Protein AF-A0A1E7WIQ7-F1 (afdb_monomer)

pLDDT: mean 94.24, std 6.76, range [46.03, 98.88]

Organism: NCBI:txid762836

Nearest PDB structures (foldseek):
  6rvh-assembly2_D-2  TM=7.443E-01  e=5.261E-12  Thermus thermophilus
  1ebd-assembly1_B  TM=7.043E-01  e=2.018E-11  Geobacillus stearothermophilus
  4jna-assembly2_B  TM=5.089E-01  e=1.779E-08  Chromobacterium violaceum
  4nte-assembly1_A  TM=5.027E-01  e=8.622E-08  Chromobacterium violaceum
  3fbs-assembly2_B  TM=4.976E-01  e=8.622E-08  Agrobacterium fabrum str. C58

Structure (mmCIF, N/CA/C/O backbone):
data_AF-A0A1E7WIQ7-F1
#
_entry.id   AF-A0A1E7WIQ7-F1
#
loop_
_atom_site.group_PDB
_atom_site.id
_atom_site.type_symbol
_atom_site.label_atom_id
_atom_site.label_alt_id
_atom_site.label_comp_id
_atom_site.label_asym_id
_atom_site.label_entity_id
_atom_site.label_seq_id
_atom_site.pdbx_PDB_ins_code
_atom_site.Cartn_x
_atom_site.Cartn_y
_atom_site.Cartn_z
_atom_site.occupancy
_atom_site.B_iso_or_equiv
_atom_site.auth_seq_id
_atom_site.auth_comp_id
_atom_site.auth_asym_id
_atom_site.auth_atom_id
_atom_site.pdbx_PDB_model_num
ATOM 1 N N . MET A 1 1 ? -10.234 -18.881 16.207 1.00 51.94 1 MET A N 1
ATOM 2 C CA . MET A 1 1 ? -11.434 -18.042 16.435 1.00 51.94 1 MET A CA 1
ATOM 3 C C . MET A 1 1 ? -12.711 -18.868 16.548 1.00 51.94 1 MET A C 1
ATOM 5 O O . MET A 1 1 ? -13.481 -18.571 17.439 1.00 51.94 1 MET A O 1
ATOM 9 N N . GLN A 1 2 ? -12.904 -19.934 15.759 1.00 53.41 2 GLN A N 1
ATOM 10 C CA . GLN A 1 2 ? -14.119 -20.778 15.792 1.00 53.41 2 GLN A CA 1
ATOM 11 C C . GLN A 1 2 ? -14.358 -21.597 17.085 1.00 53.41 2 GLN A C 1
ATOM 13 O O . GLN A 1 2 ? -15.359 -22.292 17.173 1.00 53.41 2 GLN A O 1
ATOM 18 N N . ALA A 1 3 ? -13.468 -21.533 18.082 1.00 58.84 3 ALA A N 1
ATOM 19 C CA . ALA A 1 3 ? -13.583 -22.309 19.324 1.00 58.84 3 ALA A CA 1
ATOM 20 C C . ALA A 1 3 ? -14.151 -21.510 20.516 1.00 58.84 3 ALA A C 1
ATOM 22 O O . ALA A 1 3 ? -14.387 -22.087 21.572 1.00 58.84 3 ALA A O 1
ATOM 23 N N . ALA A 1 4 ? -14.338 -20.193 20.378 1.00 80.75 4 ALA A N 1
ATOM 24 C CA . ALA A 1 4 ? -14.880 -19.352 21.442 1.00 80.75 4 ALA A CA 1
ATOM 25 C C . ALA A 1 4 ? -16.385 -19.148 21.226 1.00 80.75 4 ALA A C 1
ATOM 27 O O . ALA A 1 4 ? -16.797 -18.646 20.183 1.00 80.75 4 ALA A O 1
ATOM 28 N N . THR A 1 5 ? -17.203 -19.519 22.211 1.00 86.50 5 THR A N 1
ATOM 29 C CA . THR A 1 5 ? -18.676 -19.455 22.137 1.00 86.50 5 THR A CA 1
ATOM 30 C C . THR A 1 5 ? -19.229 -18.030 22.083 1.00 86.50 5 THR A C 1
ATOM 32 O O . THR A 1 5 ? -20.384 -17.832 21.726 1.00 86.50 5 THR A O 1
ATOM 35 N N . ASN A 1 6 ? -18.408 -17.032 22.410 1.00 89.81 6 ASN A N 1
ATOM 36 C CA . ASN A 1 6 ? -18.745 -15.611 22.437 1.00 89.81 6 ASN A CA 1
ATOM 37 C C . ASN A 1 6 ? -18.131 -14.811 21.271 1.00 89.81 6 ASN A C 1
ATOM 39 O O . ASN A 1 6 ? -18.030 -13.588 21.359 1.00 89.81 6 ASN A O 1
ATOM 43 N N . VAL A 1 7 ? -17.672 -15.476 20.205 1.00 92.25 7 VAL A N 1
ATOM 44 C CA . VAL A 1 7 ? -17.063 -14.821 19.039 1.00 92.25 7 VAL A CA 1
ATOM 45 C C . VAL A 1 7 ? -17.842 -15.159 17.774 1.00 92.25 7 VAL A C 1
ATOM 47 O O . VAL A 1 7 ? -17.820 -16.294 17.306 1.00 92.25 7 VAL A O 1
ATOM 50 N N . SER A 1 8 ? -18.448 -14.138 17.169 1.00 92.31 8 SER A N 1
ATOM 51 C CA . SER A 1 8 ? -19.058 -14.230 15.840 1.00 92.31 8 SER A CA 1
ATOM 52 C C . SER A 1 8 ? -18.071 -13.761 14.775 1.00 92.31 8 SER A C 1
ATOM 54 O O . SER A 1 8 ? -17.506 -12.671 14.874 1.00 92.31 8 SER A O 1
ATOM 56 N N . PHE A 1 9 ? -17.861 -14.575 13.740 1.00 92.88 9 PHE A N 1
ATOM 57 C CA . PHE A 1 9 ? -17.024 -14.216 12.596 1.00 92.88 9 PHE A CA 1
ATOM 58 C C . PHE A 1 9 ? -17.890 -14.013 11.353 1.00 92.88 9 PHE A C 1
ATOM 60 O O . PHE A 1 9 ? -18.428 -14.970 10.803 1.00 92.88 9 PHE A O 1
ATOM 67 N N . LEU A 1 10 ? -18.001 -12.759 10.917 1.00 93.25 10 LEU A N 1
ATOM 68 C CA . LEU A 1 10 ? -18.788 -12.358 9.754 1.00 93.25 10 LEU A CA 1
ATOM 69 C C . LEU A 1 10 ? -17.859 -12.196 8.540 1.00 93.25 10 LEU A C 1
ATOM 71 O O . LEU A 1 10 ? -17.289 -11.130 8.298 1.00 93.25 10 LEU A O 1
ATOM 75 N N . ALA A 1 11 ? -17.628 -13.295 7.818 1.00 93.75 11 ALA A N 1
ATOM 76 C CA . ALA A 1 11 ? -16.851 -13.281 6.580 1.00 93.75 11 ALA A CA 1
ATOM 77 C C . ALA A 1 11 ? -17.649 -12.642 5.435 1.00 93.75 11 ALA A C 1
ATOM 79 O O . ALA A 1 11 ? -18.873 -12.680 5.432 1.00 93.75 11 ALA A O 1
ATOM 80 N N . GLN A 1 12 ? -16.951 -12.086 4.438 1.00 93.62 12 GLN A N 1
ATOM 81 C CA . GLN A 1 12 ? -17.579 -11.422 3.279 1.00 93.62 12 GLN A CA 1
ATOM 82 C C . GLN A 1 12 ? -18.554 -10.290 3.662 1.00 93.62 12 GLN A C 1
ATOM 84 O O . GLN A 1 12 ? -19.409 -9.896 2.872 1.00 93.62 12 GLN A O 1
ATOM 89 N N . THR A 1 13 ? -18.376 -9.726 4.854 1.00 95.56 13 THR A N 1
ATOM 90 C CA . THR A 1 13 ? -19.157 -8.611 5.379 1.00 95.56 13 THR A CA 1
ATOM 91 C C . THR A 1 13 ? -18.343 -7.332 5.275 1.00 95.56 13 THR A C 1
ATOM 93 O O . THR A 1 13 ? -17.206 -7.249 5.744 1.00 95.56 13 THR A O 1
ATOM 96 N N . ARG A 1 14 ? -18.915 -6.315 4.639 1.00 95.50 14 ARG A N 1
ATOM 97 C CA . ARG A 1 14 ? -18.283 -5.017 4.431 1.00 95.50 14 ARG A CA 1
ATOM 98 C C . ARG A 1 14 ? -18.952 -3.967 5.301 1.00 95.50 14 ARG A C 1
ATOM 100 O O . ARG A 1 14 ? -20.160 -3.798 5.221 1.00 95.50 14 ARG A O 1
ATOM 107 N N . VAL A 1 15 ? -18.159 -3.219 6.063 1.00 95.50 15 VAL A N 1
ATOM 108 C CA . VAL A 1 15 ? -18.622 -2.009 6.757 1.00 95.50 15 VAL A CA 1
ATOM 109 C C . VAL A 1 15 ? -18.778 -0.877 5.743 1.00 95.50 15 VAL A C 1
ATOM 111 O O . VAL A 1 15 ? -17.849 -0.601 4.979 1.00 95.50 15 VAL A O 1
ATOM 114 N N . LEU A 1 16 ? -19.945 -0.235 5.731 1.00 93.88 16 LEU A N 1
ATOM 115 C CA . LEU A 1 16 ? -20.283 0.845 4.805 1.00 93.88 16 LEU A CA 1
ATOM 116 C C . LEU A 1 16 ? -20.079 2.227 5.430 1.00 93.88 16 LEU A C 1
ATOM 118 O O . LEU A 1 16 ? -19.435 3.078 4.825 1.00 93.88 16 LEU A O 1
ATOM 122 N N . TYR A 1 17 ? -20.632 2.464 6.617 1.00 90.56 17 TYR A N 1
ATOM 123 C CA . TYR A 1 17 ? -20.478 3.699 7.393 1.00 90.56 17 TYR A CA 1
ATOM 124 C C . TYR A 1 17 ? -21.060 3.509 8.802 1.00 90.56 17 TYR A C 1
ATOM 126 O O . TYR A 1 17 ? -21.556 2.433 9.139 1.00 90.56 17 TYR A O 1
ATOM 134 N N . SER A 1 18 ? -20.980 4.553 9.628 1.00 91.44 18 SER A N 1
ATOM 135 C CA . SER A 1 18 ? -21.640 4.618 10.933 1.00 91.44 18 SER A CA 1
ATOM 136 C C . SER A 1 18 ? -22.898 5.488 10.824 1.00 91.44 18 SER A C 1
ATOM 138 O O . SER A 1 18 ? -22.752 6.694 10.620 1.00 91.44 18 SER A O 1
ATOM 140 N N . PRO A 1 19 ? -24.115 4.910 10.880 1.00 89.50 19 PRO A N 1
ATOM 141 C CA . PRO A 1 19 ? -25.355 5.687 10.795 1.00 89.50 19 PRO A CA 1
ATOM 142 C C . PRO A 1 19 ? -25.615 6.511 12.066 1.00 89.50 19 PRO A C 1
ATOM 144 O O . PRO A 1 19 ? -26.135 7.619 11.985 1.00 89.50 19 PRO A O 1
ATOM 147 N N . ALA A 1 20 ? -25.200 5.999 13.227 1.00 90.81 20 ALA A N 1
ATOM 148 C CA . ALA A 1 20 ? -25.288 6.661 14.525 1.00 90.81 20 ALA A CA 1
ATOM 149 C C . ALA A 1 20 ? -24.127 6.217 15.441 1.00 90.81 20 ALA A C 1
ATOM 151 O O . ALA A 1 20 ? -23.506 5.176 15.185 1.00 90.81 20 ALA A O 1
ATOM 152 N N . PRO A 1 21 ? -23.828 6.953 16.532 1.00 91.38 21 PRO A N 1
ATOM 153 C CA . PRO A 1 21 ? -22.839 6.522 17.517 1.00 91.38 21 PRO A CA 1
ATOM 154 C C . PRO A 1 21 ? -23.114 5.098 18.023 1.00 91.38 21 PRO A C 1
ATOM 156 O O . PRO A 1 21 ? -24.248 4.756 18.352 1.00 91.38 21 PRO A O 1
ATOM 159 N N . GLY A 1 22 ? -22.074 4.261 18.085 1.00 94.88 22 GLY A N 1
ATOM 160 C CA . GLY A 1 22 ? -22.208 2.864 18.514 1.00 94.88 22 GLY A CA 1
ATOM 161 C C . GLY A 1 22 ? -22.850 1.936 17.479 1.00 94.88 22 GLY A C 1
ATOM 162 O O . GLY A 1 22 ? -23.179 0.803 17.818 1.00 94.88 22 GLY A O 1
ATOM 163 N N . GLN A 1 23 ? -23.026 2.385 16.231 1.00 95.56 23 GLN A N 1
ATOM 164 C CA . GLN A 1 23 ? -23.583 1.580 15.144 1.00 95.56 23 GLN A CA 1
ATOM 165 C C . GLN A 1 23 ? -22.656 1.535 13.927 1.00 95.56 23 GLN A C 1
ATOM 167 O O . GLN A 1 23 ? -22.024 2.532 13.564 1.00 95.56 23 GLN A O 1
ATOM 172 N N . LEU A 1 24 ? -22.607 0.379 13.266 1.00 95.62 24 LEU A N 1
ATOM 173 C CA . LEU A 1 24 ? -21.998 0.183 11.954 1.00 95.62 24 LEU A CA 1
ATOM 174 C C . LEU A 1 24 ? -23.010 -0.450 11.015 1.00 95.62 24 LEU A C 1
ATOM 176 O O . LEU A 1 24 ? -23.481 -1.554 11.277 1.00 95.62 24 LEU A O 1
ATOM 180 N N . GLN A 1 25 ? -23.260 0.195 9.880 1.00 94.75 25 GLN A N 1
ATOM 181 C CA . GLN A 1 25 ? -23.982 -0.472 8.816 1.00 94.75 25 GLN A CA 1
ATOM 182 C C . GLN A 1 25 ? -23.039 -1.387 8.046 1.00 94.75 25 GLN A C 1
ATOM 184 O O . GLN A 1 25 ? -21.956 -0.976 7.605 1.00 94.75 25 GLN A O 1
ATOM 189 N N . VAL A 1 26 ? -23.465 -2.632 7.875 1.00 95.12 26 VAL A N 1
ATOM 190 C CA . VAL A 1 26 ? -22.716 -3.661 7.171 1.00 95.12 26 VAL A CA 1
ATOM 191 C C . VAL A 1 26 ? -23.533 -4.279 6.050 1.00 95.12 26 VAL A C 1
ATOM 193 O O . VAL A 1 26 ? -24.758 -4.300 6.080 1.00 95.12 26 VAL A O 1
ATOM 196 N N . GLN A 1 27 ? -22.835 -4.802 5.049 1.00 94.38 27 GLN A N 1
ATOM 197 C CA . GLN A 1 27 ? -23.446 -5.442 3.894 1.00 94.38 27 GLN A CA 1
ATOM 198 C C . GLN A 1 27 ? -22.676 -6.709 3.517 1.00 94.38 27 GLN A C 1
ATOM 200 O O . GLN A 1 27 ? -21.443 -6.702 3.471 1.00 94.38 27 GLN A O 1
ATOM 205 N N . THR A 1 28 ? -23.397 -7.786 3.222 1.00 93.19 28 THR A N 1
ATOM 206 C CA . THR A 1 28 ? -22.873 -8.999 2.578 1.00 93.19 28 THR A CA 1
ATOM 207 C C . THR A 1 28 ? -23.196 -8.976 1.077 1.00 93.19 28 THR A C 1
ATOM 209 O O . THR A 1 28 ? -23.635 -7.950 0.544 1.00 93.19 28 THR A O 1
ATOM 212 N N . ALA A 1 29 ? -22.982 -10.087 0.366 1.00 89.00 29 ALA A N 1
ATOM 213 C CA . ALA A 1 29 ? -23.428 -10.224 -1.022 1.00 89.00 29 ALA A CA 1
ATOM 214 C C . ALA A 1 29 ? -24.957 -10.100 -1.165 1.00 89.00 29 ALA A C 1
ATOM 216 O O . ALA A 1 29 ? -25.413 -9.488 -2.130 1.00 89.00 29 ALA A O 1
ATOM 217 N N . ASP A 1 30 ? -25.712 -10.551 -0.159 1.00 88.94 30 ASP A N 1
ATOM 218 C CA . ASP A 1 30 ? -27.164 -10.752 -0.264 1.00 88.94 30 ASP A CA 1
ATOM 219 C C . ASP A 1 30 ? -27.970 -9.924 0.745 1.00 88.94 30 ASP A C 1
ATOM 221 O O . ASP A 1 30 ? -29.120 -9.581 0.498 1.00 88.94 30 ASP A O 1
ATOM 225 N N . THR A 1 31 ? -27.371 -9.568 1.882 1.00 90.81 31 THR A N 1
ATOM 226 C CA . THR A 1 31 ? -28.071 -8.923 3.003 1.00 90.81 31 THR A CA 1
ATOM 227 C C . THR A 1 31 ? -27.354 -7.667 3.480 1.00 90.81 31 THR A C 1
ATOM 229 O O . THR A 1 31 ? -26.216 -7.388 3.081 1.00 90.81 31 THR A O 1
ATOM 232 N N . ALA A 1 32 ? -28.037 -6.884 4.307 1.00 92.81 32 ALA A N 1
ATOM 233 C CA . ALA A 1 32 ? -27.474 -5.783 5.069 1.00 92.81 32 ALA A CA 1
ATOM 234 C C . ALA A 1 32 ? -27.981 -5.850 6.507 1.00 92.81 32 ALA A C 1
ATOM 236 O O . ALA A 1 32 ? -29.051 -6.399 6.754 1.00 92.81 32 ALA A O 1
ATOM 237 N N . ASP A 1 33 ? -27.192 -5.320 7.432 1.00 92.69 33 ASP A N 1
ATOM 238 C CA . ASP A 1 33 ? -27.508 -5.323 8.857 1.00 92.69 33 ASP A CA 1
ATOM 239 C C . ASP A 1 33 ? -26.871 -4.106 9.543 1.00 92.69 33 ASP A C 1
ATOM 241 O O . ASP A 1 33 ? -25.927 -3.501 9.017 1.00 92.69 33 ASP A O 1
ATOM 245 N N . THR A 1 34 ? -27.361 -3.771 10.731 1.00 94.06 34 THR A N 1
ATOM 246 C CA . THR A 1 34 ? -26.786 -2.747 11.601 1.00 94.06 34 THR A CA 1
ATOM 247 C C . THR A 1 34 ? -26.193 -3.418 12.830 1.00 94.06 34 THR A C 1
ATOM 249 O O . THR A 1 34 ? -26.892 -3.942 13.692 1.00 94.06 34 THR A O 1
ATOM 252 N N . LEU A 1 35 ? -24.866 -3.379 12.936 1.00 95.25 35 LEU A N 1
ATOM 253 C CA . LEU A 1 35 ? -24.156 -3.900 14.095 1.00 95.25 35 LEU A CA 1
ATOM 254 C C . LEU A 1 35 ? -24.052 -2.825 15.172 1.00 95.25 35 LEU A C 1
ATOM 256 O O . LEU A 1 35 ? -23.537 -1.736 14.918 1.00 95.25 35 LEU A O 1
ATOM 260 N N . HIS A 1 36 ? -24.461 -3.169 16.388 1.00 96.50 36 HIS A N 1
ATOM 261 C CA . HIS A 1 36 ? -24.308 -2.320 17.565 1.00 96.50 36 HIS A CA 1
ATOM 262 C C . HIS A 1 36 ? -23.042 -2.695 18.339 1.00 96.50 36 HIS A C 1
ATOM 264 O O . HIS A 1 36 ? -22.726 -3.876 18.499 1.00 96.50 36 HIS A O 1
ATOM 270 N N . PHE A 1 37 ? -22.314 -1.697 18.835 1.00 96.44 37 PHE A N 1
ATOM 271 C CA . PHE A 1 37 ? -21.080 -1.906 19.583 1.00 96.44 37 PHE A CA 1
ATOM 272 C C . PHE A 1 37 ? -20.943 -0.943 20.765 1.00 96.44 37 PHE A C 1
ATOM 274 O O . PHE A 1 37 ? -21.252 0.241 20.670 1.00 96.44 37 PHE A O 1
ATOM 281 N N . ASN A 1 38 ? -20.373 -1.454 21.860 1.00 96.50 38 ASN A N 1
ATOM 282 C CA . ASN A 1 38 ? -19.893 -0.629 22.976 1.00 96.50 38 ASN A CA 1
ATOM 283 C C . ASN A 1 38 ? -18.438 -0.188 22.752 1.00 96.50 38 ASN A C 1
ATOM 285 O O . ASN A 1 38 ? -18.045 0.918 23.112 1.00 96.50 38 ASN A O 1
ATOM 289 N N . HIS A 1 39 ? -17.641 -1.061 22.127 1.00 97.81 39 HIS A N 1
ATOM 290 C CA . HIS A 1 39 ? -16.257 -0.799 21.753 1.00 97.81 39 HIS A CA 1
ATOM 291 C C . HIS A 1 39 ? -16.000 -1.241 20.315 1.00 97.81 39 HIS A C 1
ATOM 293 O O . HIS A 1 39 ? -16.461 -2.303 19.899 1.00 97.81 39 HIS A O 1
ATOM 299 N N . LEU A 1 40 ? -15.228 -0.446 19.574 1.00 98.19 40 LEU A N 1
ATOM 300 C CA . LEU A 1 40 ? -14.851 -0.726 18.191 1.00 98.19 40 LEU A CA 1
ATOM 301 C C . LEU A 1 40 ? -13.333 -0.708 18.043 1.00 98.19 40 LEU A C 1
ATOM 303 O O . LEU A 1 40 ? -12.686 0.269 18.408 1.00 98.19 40 LEU A O 1
ATOM 307 N N . VAL A 1 41 ? -12.761 -1.756 17.449 1.00 98.50 41 VAL A N 1
ATOM 308 C CA . VAL A 1 41 ? -11.347 -1.787 17.053 1.00 98.50 41 VAL A CA 1
ATOM 309 C C . VAL A 1 41 ? -11.250 -1.726 15.531 1.00 98.50 41 VAL A C 1
ATOM 311 O O . VAL A 1 41 ? -11.624 -2.665 14.831 1.00 98.50 41 VAL A O 1
ATOM 314 N N . ILE A 1 42 ? -10.716 -0.624 15.010 1.00 98.38 42 ILE A N 1
ATOM 315 C CA . ILE A 1 42 ? -10.459 -0.420 13.585 1.00 98.38 42 ILE A CA 1
ATOM 316 C C . ILE A 1 42 ? -9.107 -1.044 13.230 1.00 98.38 42 ILE A C 1
ATOM 318 O O . ILE A 1 42 ? -8.054 -0.544 13.628 1.00 98.38 42 ILE A O 1
ATOM 322 N N . ALA A 1 43 ? -9.139 -2.115 12.439 1.00 98.00 43 ALA A N 1
ATOM 323 C CA . ALA A 1 43 ? -7.958 -2.815 11.927 1.00 98.00 43 ALA A CA 1
ATOM 324 C C . ALA A 1 43 ? -8.044 -3.004 10.398 1.00 98.00 43 ALA A C 1
ATOM 326 O O . ALA A 1 43 ? -7.826 -4.090 9.867 1.00 98.00 43 ALA A O 1
ATOM 327 N N . THR A 1 44 ? -8.389 -1.933 9.675 1.00 96.62 44 THR A N 1
ATOM 328 C CA . THR A 1 44 ? -8.669 -1.907 8.221 1.00 96.62 44 THR A CA 1
ATOM 329 C C . THR A 1 44 ? -7.434 -2.056 7.323 1.00 96.62 44 THR A C 1
ATOM 331 O O . THR A 1 44 ? -7.548 -2.042 6.094 1.00 96.62 44 THR A O 1
ATOM 334 N N . GLY A 1 45 ? -6.251 -2.217 7.918 1.00 96.69 45 GLY A N 1
ATOM 335 C CA . GLY A 1 45 ? -5.002 -2.456 7.206 1.00 96.69 45 GLY A CA 1
ATOM 336 C C . GLY A 1 45 ? -4.557 -1.276 6.340 1.00 96.69 45 GLY A C 1
ATOM 337 O O . GLY A 1 45 ? -4.806 -0.109 6.642 1.00 96.69 45 GLY A O 1
ATOM 338 N N . ALA A 1 46 ? -3.869 -1.605 5.253 1.00 96.25 46 ALA A N 1
ATOM 339 C CA . ALA A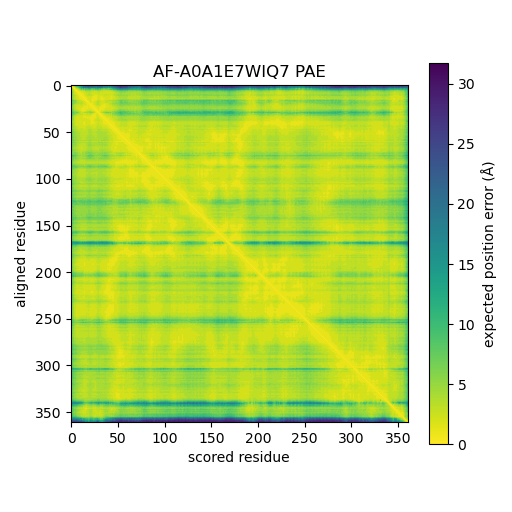 1 46 ? -3.333 -0.660 4.287 1.00 96.25 46 ALA A CA 1
ATOM 340 C C . ALA A 1 46 ? -3.518 -1.189 2.861 1.00 96.25 46 ALA A C 1
ATOM 342 O O . ALA A 1 46 ? -3.833 -2.360 2.645 1.00 96.25 46 ALA A O 1
ATOM 343 N N . ARG A 1 47 ? -3.313 -0.311 1.885 1.00 95.19 47 ARG A N 1
ATOM 344 C CA . ARG A 1 47 ? -3.324 -0.605 0.448 1.00 95.19 47 ARG A CA 1
ATOM 345 C C . ARG A 1 47 ? -1.971 -0.296 -0.170 1.00 95.19 47 ARG A C 1
ATOM 347 O O . ARG A 1 47 ? -1.200 0.475 0.389 1.00 95.19 47 ARG A O 1
ATOM 354 N N . GLU A 1 48 ? -1.678 -0.866 -1.329 1.00 95.50 48 GLU A N 1
ATOM 355 C CA . GLU A 1 48 ? -0.437 -0.547 -2.035 1.00 95.50 48 GLU A CA 1
ATOM 356 C C . GLU A 1 48 ? -0.438 0.883 -2.574 1.00 95.50 48 GLU A C 1
ATOM 358 O O . GLU A 1 48 ? -1.447 1.384 -3.076 1.00 95.50 48 GLU A O 1
ATOM 363 N N . ARG A 1 49 ? 0.728 1.527 -2.503 1.00 95.62 49 ARG A N 1
ATOM 364 C CA . ARG A 1 49 ? 1.005 2.752 -3.242 1.00 95.62 49 ARG A CA 1
ATOM 365 C C . ARG A 1 49 ? 1.430 2.377 -4.659 1.00 95.62 49 ARG A C 1
ATOM 367 O O . ARG A 1 49 ? 2.499 1.796 -4.856 1.00 95.62 49 ARG A O 1
ATOM 374 N N . LEU A 1 50 ? 0.605 2.749 -5.630 1.00 96.31 50 LEU A N 1
ATOM 375 C CA . LEU A 1 50 ? 0.878 2.592 -7.057 1.00 96.31 50 LEU A CA 1
ATOM 376 C C . LEU A 1 50 ? 1.243 3.959 -7.642 1.00 96.31 50 LEU A C 1
ATOM 378 O O . LEU A 1 50 ? 0.563 4.944 -7.351 1.00 96.31 50 LEU A O 1
ATOM 382 N N . LEU A 1 51 ? 2.318 4.019 -8.428 1.00 96.88 51 LEU A N 1
ATOM 383 C CA . LEU A 1 51 ? 2.781 5.246 -9.077 1.00 96.88 51 LEU A CA 1
ATOM 384 C C . LEU A 1 51 ? 2.599 5.132 -10.596 1.00 96.88 51 LEU A C 1
ATOM 386 O O . LEU A 1 51 ? 3.010 4.112 -11.152 1.00 96.88 51 LEU A O 1
ATOM 390 N N . PRO A 1 52 ? 2.005 6.139 -11.260 1.00 97.56 52 PRO A N 1
ATOM 391 C CA . PRO A 1 52 ? 1.852 6.145 -12.708 1.00 97.56 52 PRO A CA 1
ATOM 392 C C . PRO A 1 52 ? 3.193 6.291 -13.434 1.00 97.56 52 PRO A C 1
ATOM 394 O O . PRO A 1 52 ? 4.022 7.125 -13.074 1.00 97.56 52 PRO A O 1
ATOM 397 N N . PHE A 1 53 ? 3.370 5.499 -14.485 1.00 98.19 53 PHE A N 1
ATOM 398 C CA . PHE A 1 53 ? 4.446 5.587 -15.477 1.00 98.19 53 PHE A CA 1
ATOM 399 C C . PHE A 1 53 ? 3.905 5.061 -16.820 1.00 98.19 53 PHE A C 1
ATOM 401 O O . PHE A 1 53 ? 2.937 4.298 -16.802 1.00 98.19 53 PHE A O 1
ATOM 408 N N . PRO A 1 54 ? 4.472 5.420 -17.982 1.00 98.50 54 PRO A N 1
ATOM 409 C CA . PRO A 1 54 ? 4.007 4.928 -19.279 1.00 98.50 54 PRO A CA 1
ATOM 410 C C . PRO A 1 54 ? 3.757 3.410 -19.299 1.00 98.50 54 PRO A C 1
ATOM 412 O O . PRO A 1 54 ? 4.633 2.620 -18.949 1.00 98.50 54 PRO A O 1
ATOM 415 N N . GLY A 1 55 ? 2.537 3.002 -19.660 1.00 97.75 55 GLY A N 1
ATOM 416 C CA . GLY A 1 55 ? 2.129 1.593 -19.731 1.00 97.75 55 GLY A CA 1
ATOM 417 C C . GLY A 1 55 ? 1.770 0.911 -18.402 1.00 97.75 55 GLY A C 1
ATOM 418 O O . GLY A 1 55 ? 1.453 -0.275 -18.408 1.00 97.75 55 GLY A O 1
ATOM 419 N N . TRP A 1 56 ? 1.759 1.609 -17.257 1.00 97.38 56 TRP A N 1
ATOM 420 C CA . TRP A 1 56 ? 1.456 0.986 -15.950 1.00 97.38 56 TRP A CA 1
ATOM 421 C C . TRP A 1 56 ? 0.039 0.393 -15.816 1.00 97.38 56 TRP A C 1
ATOM 423 O O . TRP A 1 56 ? -0.239 -0.330 -14.859 1.00 97.38 56 TRP A O 1
ATOM 433 N N . THR A 1 57 ? -0.863 0.706 -16.748 1.00 96.81 57 THR A N 1
ATOM 434 C CA . THR A 1 57 ? -2.235 0.181 -16.821 1.00 96.81 57 THR A CA 1
ATOM 435 C C . THR A 1 57 ? -2.392 -1.002 -17.778 1.00 96.81 57 THR A C 1
ATOM 437 O O . THR A 1 57 ? -3.493 -1.548 -17.860 1.00 96.81 57 THR A O 1
ATOM 440 N N . LEU A 1 58 ? -1.331 -1.413 -18.487 1.00 98.00 58 LEU A N 1
ATOM 441 C CA . LEU A 1 58 ? -1.380 -2.559 -19.394 1.00 98.00 58 LEU A CA 1
ATOM 442 C C . LEU A 1 58 ? -1.785 -3.838 -18.637 1.00 98.00 58 LEU A C 1
ATOM 444 O O . LEU A 1 58 ? -1.272 -4.090 -17.539 1.00 98.00 58 LEU A O 1
ATOM 448 N N . PRO A 1 59 ? -2.652 -4.691 -19.214 1.00 97.56 59 PRO A N 1
ATOM 449 C CA . PRO A 1 59 ? -2.841 -6.054 -18.732 1.00 97.56 59 PRO A CA 1
ATOM 450 C C . PRO A 1 59 ? -1.490 -6.764 -18.570 1.00 97.56 59 PRO A C 1
ATOM 452 O O . PRO A 1 59 ? -0.661 -6.734 -19.474 1.00 97.56 59 PRO A O 1
ATOM 455 N N . GLY A 1 60 ? -1.254 -7.363 -17.401 1.00 97.12 60 GLY A N 1
ATOM 456 C CA . GLY A 1 60 ? 0.052 -7.910 -17.004 1.00 97.12 60 GLY A CA 1
ATOM 457 C C . GLY A 1 60 ? 0.809 -7.029 -15.999 1.00 97.12 60 GLY A C 1
ATOM 458 O O . GLY A 1 60 ? 1.614 -7.543 -15.222 1.00 97.12 60 GLY A O 1
ATOM 459 N N . VAL A 1 61 ? 0.495 -5.732 -15.911 1.00 98.25 61 VAL A N 1
ATOM 460 C CA . VAL A 1 61 ? 1.003 -4.845 -14.853 1.00 98.25 61 VAL A CA 1
ATOM 461 C C . VAL A 1 61 ? 0.049 -4.839 -13.660 1.00 98.25 61 VAL A C 1
ATOM 463 O O . VAL A 1 61 ? -1.152 -4.599 -13.787 1.00 98.25 61 VAL A O 1
ATOM 466 N N . THR A 1 62 ? 0.573 -5.114 -12.467 1.00 96.88 62 THR A N 1
ATOM 467 C CA . THR A 1 62 ? -0.221 -5.195 -11.235 1.00 96.88 62 THR A CA 1
ATOM 468 C C . THR A 1 62 ? 0.563 -4.658 -10.029 1.00 96.88 62 THR A C 1
ATOM 470 O O . THR A 1 62 ? 1.780 -4.482 -10.101 1.00 96.88 62 THR A O 1
ATOM 473 N N . GLY A 1 63 ? -0.117 -4.443 -8.896 1.00 97.44 63 GLY A N 1
ATOM 474 C CA . GLY A 1 63 ? 0.550 -4.228 -7.606 1.00 97.44 63 GLY A CA 1
ATOM 475 C C . GLY A 1 63 ? 1.385 -5.445 -7.192 1.00 97.44 63 GLY A C 1
ATOM 476 O O . GLY A 1 63 ? 1.000 -6.583 -7.463 1.00 97.44 63 GLY A O 1
ATOM 477 N N . ALA A 1 64 ? 2.517 -5.241 -6.519 1.00 97.31 64 ALA A N 1
ATOM 478 C CA . ALA A 1 64 ? 3.370 -6.350 -6.088 1.00 97.31 64 ALA A CA 1
ATOM 479 C C . ALA A 1 64 ? 2.627 -7.299 -5.125 1.00 97.31 64 ALA A C 1
ATOM 481 O O . ALA A 1 64 ? 2.627 -8.519 -5.306 1.00 97.31 64 ALA A O 1
ATOM 482 N N . GLY A 1 65 ? 1.939 -6.736 -4.130 1.00 95.94 65 GLY A N 1
ATOM 483 C CA . GLY A 1 65 ? 1.034 -7.471 -3.246 1.00 95.94 65 GLY A CA 1
ATOM 484 C C . GLY A 1 65 ? -0.200 -8.007 -3.979 1.00 95.94 65 GLY A C 1
ATOM 485 O O . GLY A 1 65 ? -0.638 -9.122 -3.696 1.00 95.94 65 GLY A O 1
ATOM 486 N N . GLY A 1 66 ? -0.715 -7.260 -4.957 1.00 96.06 66 GLY A N 1
ATOM 487 C CA . GLY A 1 66 ? -1.812 -7.657 -5.840 1.00 96.06 66 GLY A CA 1
ATOM 488 C C . GLY A 1 66 ? -1.549 -8.977 -6.567 1.00 96.06 66 GLY A C 1
ATOM 489 O O . GLY A 1 66 ? -2.328 -9.917 -6.406 1.00 96.06 66 GLY A O 1
ATOM 490 N N . LEU A 1 67 ? -0.431 -9.097 -7.295 1.00 97.69 67 LEU A N 1
ATOM 491 C CA . LEU A 1 67 ? -0.073 -10.352 -7.972 1.00 97.69 67 LEU A CA 1
ATOM 492 C C . LEU A 1 67 ? 0.109 -11.495 -6.974 1.00 97.69 67 LEU A C 1
ATOM 494 O O . LEU A 1 67 ? -0.354 -12.608 -7.208 1.00 97.69 67 LEU A O 1
ATOM 498 N N . GLN A 1 68 ? 0.749 -11.225 -5.833 1.00 97.44 68 GLN A N 1
ATOM 499 C CA . GLN A 1 68 ? 0.933 -12.234 -4.794 1.00 97.44 68 GLN A CA 1
ATOM 500 C C . GLN A 1 68 ? -0.409 -12.752 -4.259 1.00 97.44 68 GLN A C 1
ATOM 502 O O . GLN A 1 68 ? -0.559 -13.957 -4.049 1.00 97.44 68 GLN A O 1
ATOM 507 N N . ALA A 1 69 ? -1.379 -11.864 -4.032 1.00 96.38 69 ALA A N 1
ATOM 508 C CA . ALA A 1 69 ? -2.716 -12.233 -3.583 1.00 96.38 69 ALA A CA 1
ATOM 509 C C . ALA A 1 69 ? -3.456 -13.063 -4.642 1.00 96.38 69 ALA A C 1
ATOM 511 O O . ALA A 1 69 ? -3.998 -14.117 -4.308 1.00 96.38 69 ALA A O 1
ATOM 512 N N . LEU A 1 70 ? -3.409 -12.644 -5.912 1.00 96.75 70 LEU A N 1
ATOM 513 C CA . LEU A 1 70 ? -3.998 -13.383 -7.033 1.00 96.75 70 LEU A CA 1
ATOM 514 C C . LEU A 1 70 ? -3.429 -14.803 -7.127 1.00 96.75 70 LEU A C 1
ATOM 516 O O . LEU A 1 70 ? -4.179 -15.775 -7.173 1.00 96.75 70 LEU A O 1
ATOM 520 N N . VAL A 1 71 ? -2.104 -14.944 -7.082 1.00 96.94 71 VAL A N 1
ATOM 521 C CA . VAL A 1 71 ? -1.432 -16.247 -7.188 1.00 96.94 71 VAL A CA 1
ATOM 522 C C . VAL A 1 71 ? -1.722 -17.143 -5.983 1.00 96.94 71 VAL A C 1
ATOM 524 O O . VAL A 1 71 ? -1.930 -18.346 -6.140 1.00 96.94 71 VAL A O 1
ATOM 527 N N . LYS A 1 72 ? -1.800 -16.581 -4.770 1.00 95.19 72 LYS A N 1
ATOM 528 C CA . LYS A 1 72 ? -2.255 -17.330 -3.584 1.00 95.19 72 LYS A CA 1
ATOM 529 C C . LYS A 1 72 ? -3.694 -17.829 -3.738 1.00 95.19 72 LYS A C 1
ATOM 531 O O . LYS A 1 72 ? -3.997 -18.905 -3.231 1.00 95.19 72 LYS A O 1
ATOM 536 N N . GLY A 1 73 ? -4.532 -17.079 -4.452 1.00 94.44 73 GLY A N 1
ATOM 537 C CA . GLY A 1 73 ? -5.893 -17.455 -4.835 1.00 94.44 73 GLY A CA 1
ATOM 538 C C . GLY A 1 73 ? -5.995 -18.394 -6.044 1.00 94.44 73 GLY A C 1
ATOM 539 O O . GLY A 1 73 ? -7.108 -18.710 -6.447 1.00 94.44 73 GLY A O 1
ATOM 540 N N . GLY A 1 74 ? -4.875 -18.849 -6.620 1.00 94.44 74 GLY A N 1
ATOM 541 C CA . GLY A 1 74 ? -4.857 -19.806 -7.734 1.00 94.44 74 GLY A CA 1
ATOM 542 C C . GLY A 1 74 ? -4.631 -19.199 -9.121 1.00 94.44 74 GLY A C 1
ATOM 543 O O . GLY A 1 74 ? -4.710 -19.924 -10.109 1.00 94.44 74 GLY A O 1
ATOM 544 N N . TYR A 1 75 ? -4.326 -17.902 -9.225 1.00 95.88 75 TY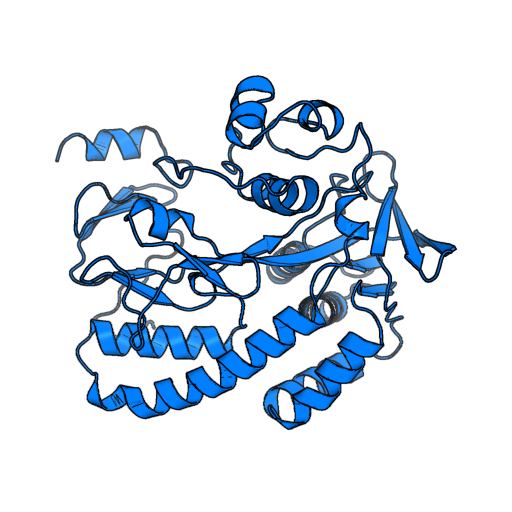R A N 1
ATOM 545 C CA . TYR A 1 75 ? -3.993 -17.286 -10.511 1.00 95.88 75 TYR A CA 1
ATOM 546 C C . TYR A 1 75 ? -2.719 -17.913 -11.122 1.00 95.88 75 TYR A C 1
ATOM 548 O O . TYR A 1 75 ? -1.706 -18.031 -10.420 1.00 95.88 75 TYR A O 1
ATOM 556 N N . PRO A 1 76 ? -2.737 -18.326 -12.405 1.00 94.69 76 PRO A N 1
ATOM 557 C CA . PRO A 1 76 ? -1.655 -19.110 -12.991 1.00 94.69 76 PRO A CA 1
ATOM 558 C C . PRO A 1 76 ? -0.448 -18.242 -13.372 1.00 94.69 76 PRO A C 1
ATOM 560 O O . PRO A 1 76 ? -0.540 -17.354 -14.217 1.00 94.69 76 PRO A O 1
ATOM 563 N N . VAL A 1 77 ? 0.711 -18.551 -12.784 1.00 96.81 77 VAL A N 1
ATOM 564 C CA . VAL A 1 77 ? 2.003 -17.894 -13.087 1.00 96.81 77 VAL A CA 1
ATOM 565 C C . VAL A 1 77 ? 3.142 -18.874 -13.378 1.00 96.81 77 VAL A C 1
ATOM 567 O O . VAL A 1 77 ? 4.272 -18.450 -13.603 1.00 96.81 77 VAL A O 1
ATOM 570 N N . ALA A 1 78 ? 2.873 -20.181 -13.384 1.00 98.00 78 ALA A N 1
ATOM 571 C CA . ALA A 1 78 ? 3.890 -21.186 -13.676 1.00 98.00 78 ALA A CA 1
ATOM 572 C C . ALA A 1 78 ? 4.452 -21.010 -15.100 1.00 98.00 78 ALA A C 1
ATOM 574 O O . ALA A 1 78 ? 3.685 -20.869 -16.054 1.00 98.00 78 ALA A O 1
ATOM 575 N N . GLY A 1 79 ? 5.782 -20.984 -15.230 1.00 98.06 79 GLY A N 1
ATOM 576 C CA . GLY A 1 79 ? 6.496 -20.747 -16.490 1.00 98.06 79 GLY A CA 1
ATOM 577 C C . GLY A 1 79 ? 6.382 -19.319 -17.033 1.00 98.06 79 GLY A C 1
ATOM 578 O O . GLY A 1 79 ? 6.811 -19.061 -18.152 1.00 98.06 79 GLY A O 1
ATOM 579 N N . LYS A 1 80 ? 5.777 -18.388 -16.283 1.00 98.38 80 LYS A N 1
ATOM 580 C CA . LYS A 1 80 ? 5.636 -16.988 -16.698 1.00 98.38 80 LYS A CA 1
ATOM 581 C C . LYS A 1 80 ? 6.807 -16.161 -16.202 1.00 98.38 80 LYS A C 1
ATOM 583 O O . LYS A 1 80 ? 7.211 -16.285 -15.044 1.00 98.38 80 LYS A O 1
ATOM 588 N N . ARG A 1 81 ? 7.308 -15.284 -17.065 1.00 98.69 81 ARG A N 1
ATOM 589 C CA . ARG A 1 81 ? 8.398 -14.352 -16.771 1.00 98.69 81 ARG A CA 1
ATOM 590 C C . ARG A 1 81 ? 7.848 -13.167 -15.997 1.00 98.69 81 ARG A C 1
ATOM 592 O O . ARG A 1 81 ? 6.953 -12.473 -16.479 1.00 98.69 81 ARG A O 1
ATOM 599 N N . VAL A 1 82 ? 8.385 -12.917 -14.810 1.00 98.75 82 VAL A N 1
ATOM 600 C CA . VAL A 1 82 ? 7.910 -11.844 -13.933 1.00 98.75 82 VAL A CA 1
ATOM 601 C C . VAL A 1 82 ? 9.049 -10.921 -13.535 1.00 98.75 82 VAL A C 1
ATOM 603 O O . VAL A 1 82 ? 10.072 -11.362 -13.006 1.00 98.75 82 VAL A O 1
ATOM 606 N N . VAL A 1 83 ? 8.841 -9.620 -13.722 1.00 98.88 83 VAL A N 1
ATOM 607 C CA . VAL A 1 83 ? 9.649 -8.582 -13.076 1.00 98.88 83 VAL A CA 1
ATOM 608 C C . VAL A 1 83 ? 8.924 -8.121 -11.816 1.00 98.88 83 VAL A C 1
ATOM 610 O O . VAL A 1 83 ? 7.742 -7.784 -11.849 1.00 98.88 83 VAL A O 1
ATOM 613 N N . VAL A 1 84 ? 9.632 -8.099 -10.688 1.00 98.88 84 VAL A N 1
ATOM 614 C CA . VAL A 1 84 ? 9.111 -7.568 -9.420 1.00 98.88 84 VAL A CA 1
ATOM 615 C C . VAL A 1 84 ? 9.809 -6.244 -9.141 1.00 98.88 84 VAL A C 1
ATOM 617 O O . VAL A 1 84 ? 11.033 -6.205 -9.087 1.00 98.88 84 VAL A O 1
ATOM 620 N N . ALA A 1 85 ? 9.068 -5.154 -8.970 1.00 98.62 85 ALA A N 1
ATOM 621 C CA . ALA A 1 85 ? 9.630 -3.809 -8.910 1.00 98.62 85 ALA A CA 1
ATOM 622 C C . ALA A 1 85 ? 9.004 -2.928 -7.824 1.00 98.62 85 ALA A C 1
ATOM 624 O O . ALA A 1 85 ? 7.883 -3.155 -7.374 1.00 98.62 85 ALA A O 1
ATOM 625 N N . GLY A 1 86 ? 9.720 -1.878 -7.430 1.00 97.56 86 GLY A N 1
ATOM 626 C CA . GLY A 1 86 ? 9.186 -0.804 -6.599 1.00 97.56 86 GLY A CA 1
ATOM 627 C C . GLY A 1 86 ? 10.045 -0.545 -5.372 1.00 97.56 86 GLY A C 1
ATOM 628 O O . GLY A 1 86 ? 11.232 -0.242 -5.516 1.00 97.56 86 GLY A O 1
ATOM 629 N N . SER A 1 87 ? 9.467 -0.636 -4.169 1.00 95.94 87 SER A N 1
ATOM 630 C CA . SER A 1 87 ? 10.239 -0.451 -2.939 1.00 95.94 87 SER A CA 1
ATOM 631 C C . SER A 1 87 ? 9.806 -1.304 -1.759 1.00 95.94 87 SER A C 1
ATOM 633 O O . SER A 1 87 ? 8.620 -1.409 -1.439 1.00 95.94 87 SER A O 1
ATOM 635 N N . GLY A 1 88 ? 10.799 -1.827 -1.045 1.00 94.31 88 GLY A N 1
ATOM 636 C CA . GLY A 1 88 ? 10.619 -2.436 0.262 1.00 94.31 88 GLY A CA 1
ATOM 637 C C . GLY A 1 88 ? 10.853 -3.943 0.280 1.00 94.31 88 GLY A C 1
ATOM 638 O O . GLY A 1 88 ? 10.883 -4.617 -0.750 1.00 94.31 88 GLY A O 1
ATOM 639 N N . PRO A 1 89 ? 10.942 -4.529 1.485 1.00 92.62 89 PRO A N 1
ATOM 640 C CA . PRO A 1 89 ? 11.138 -5.967 1.656 1.00 92.62 89 PRO A CA 1
ATOM 641 C C . PRO A 1 89 ? 9.959 -6.799 1.130 1.00 92.62 89 PRO A C 1
ATOM 643 O O . PRO A 1 89 ? 10.118 -8.002 0.925 1.00 92.62 89 PRO A O 1
ATOM 646 N N . LEU A 1 90 ? 8.796 -6.176 0.881 1.00 94.19 90 LEU A N 1
ATOM 647 C CA . LEU A 1 90 ? 7.659 -6.828 0.232 1.00 94.19 90 LEU A CA 1
ATOM 648 C C . LEU A 1 90 ? 8.058 -7.422 -1.124 1.00 94.19 90 LEU A C 1
ATOM 650 O O . LEU A 1 90 ? 7.629 -8.529 -1.426 1.00 94.19 90 LEU A O 1
ATOM 654 N N . LEU A 1 91 ? 8.937 -6.762 -1.890 1.00 97.56 91 LEU A N 1
ATOM 655 C CA . LEU A 1 91 ? 9.387 -7.263 -3.194 1.00 97.56 91 LEU A CA 1
ATOM 656 C C . LEU A 1 91 ? 10.026 -8.653 -3.088 1.00 97.56 91 LEU A C 1
ATOM 658 O O . LEU A 1 91 ? 9.744 -9.533 -3.897 1.00 97.56 91 LEU A O 1
ATOM 662 N N . LEU A 1 92 ? 10.843 -8.878 -2.052 1.00 97.19 92 LEU A N 1
ATOM 663 C CA . LEU A 1 92 ? 11.472 -10.178 -1.808 1.00 97.19 92 LEU A CA 1
ATOM 664 C C . LEU A 1 92 ? 10.426 -11.238 -1.439 1.00 97.19 92 LEU A C 1
ATOM 666 O O . LEU A 1 92 ? 10.468 -12.352 -1.953 1.00 97.19 92 LEU A O 1
ATOM 670 N N . ALA A 1 93 ? 9.464 -10.897 -0.578 1.00 95.88 93 ALA A N 1
ATOM 671 C CA . ALA A 1 93 ? 8.399 -11.821 -0.186 1.00 95.88 93 ALA A CA 1
ATOM 672 C C . ALA A 1 93 ? 7.486 -12.195 -1.369 1.00 95.88 93 ALA A C 1
ATOM 674 O O . ALA A 1 93 ? 7.101 -13.357 -1.511 1.00 95.88 93 ALA A O 1
ATOM 675 N N . VAL A 1 94 ? 7.167 -11.224 -2.229 1.00 97.88 94 VAL A N 1
ATOM 676 C CA . VAL A 1 94 ? 6.395 -11.421 -3.460 1.00 97.88 94 VAL A CA 1
ATOM 677 C C . VAL A 1 94 ? 7.167 -12.326 -4.416 1.00 97.88 94 VAL A C 1
ATOM 679 O O . VAL A 1 94 ? 6.660 -13.386 -4.771 1.00 97.88 94 VAL A O 1
ATOM 682 N N . ALA A 1 95 ? 8.414 -11.985 -4.758 1.00 98.38 95 ALA A N 1
ATOM 683 C CA . ALA A 1 95 ? 9.245 -12.787 -5.659 1.00 98.38 95 ALA A CA 1
ATOM 684 C C . ALA A 1 95 ? 9.413 -14.237 -5.170 1.00 98.38 95 ALA A C 1
ATOM 686 O O . ALA A 1 95 ? 9.333 -15.174 -5.964 1.00 98.38 95 ALA A O 1
ATOM 687 N N . ALA A 1 96 ? 9.594 -14.433 -3.860 1.00 97.81 96 ALA A N 1
ATOM 688 C CA . ALA A 1 96 ? 9.676 -15.753 -3.245 1.00 97.81 96 ALA A CA 1
ATOM 689 C C . ALA A 1 96 ? 8.390 -16.567 -3.458 1.00 97.81 96 ALA A C 1
ATOM 691 O O . ALA A 1 96 ? 8.458 -17.688 -3.962 1.00 97.81 96 ALA A O 1
ATOM 692 N N . THR A 1 97 ? 7.226 -15.974 -3.163 1.00 97.50 97 THR A N 1
ATOM 693 C CA . THR A 1 97 ? 5.916 -16.627 -3.360 1.00 97.50 97 THR A CA 1
ATOM 694 C C . THR A 1 97 ? 5.660 -16.959 -4.828 1.00 97.50 97 THR A C 1
ATOM 696 O O . THR A 1 97 ? 5.155 -18.032 -5.142 1.00 97.50 97 THR A O 1
ATOM 699 N N . LEU A 1 98 ? 5.988 -16.044 -5.740 1.00 98.12 98 LEU A N 1
ATOM 700 C CA . LEU A 1 98 ? 5.768 -16.249 -7.169 1.00 98.12 98 LEU A CA 1
ATOM 701 C C . LEU A 1 98 ? 6.637 -17.389 -7.704 1.00 98.12 98 LEU A C 1
ATOM 703 O O . LEU A 1 98 ? 6.141 -18.251 -8.426 1.00 98.12 98 LEU A O 1
ATOM 707 N N . ARG A 1 99 ? 7.905 -17.460 -7.288 1.00 97.62 99 ARG A N 1
ATOM 708 C CA . ARG A 1 99 ? 8.774 -18.565 -7.695 1.00 97.62 99 ARG A CA 1
ATOM 709 C C . ARG A 1 99 ? 8.368 -19.903 -7.079 1.00 97.62 99 ARG A C 1
ATOM 711 O O . ARG A 1 99 ? 8.431 -20.913 -7.767 1.00 97.62 99 ARG A O 1
ATOM 718 N N . GLU A 1 100 ? 7.911 -19.935 -5.825 1.00 96.88 100 GLU A N 1
ATOM 719 C CA . GLU A 1 100 ? 7.302 -21.149 -5.237 1.00 96.88 100 GLU A CA 1
ATOM 720 C C . GLU A 1 100 ? 6.128 -21.672 -6.073 1.00 96.88 100 GLU A C 1
ATOM 722 O O . GLU A 1 100 ? 5.841 -22.865 -6.074 1.00 96.88 100 GLU A O 1
ATOM 727 N N . ARG A 1 101 ? 5.461 -20.776 -6.804 1.00 97.25 101 ARG A N 1
ATOM 728 C CA . ARG A 1 101 ? 4.322 -21.064 -7.680 1.00 97.25 101 ARG A CA 1
ATOM 729 C C . ARG A 1 101 ? 4.735 -21.278 -9.142 1.00 97.25 101 ARG A C 1
ATOM 731 O O . ARG A 1 101 ? 3.876 -21.324 -10.017 1.00 97.25 101 ARG A O 1
ATOM 738 N N . GLY A 1 102 ? 6.036 -21.433 -9.395 1.00 97.50 102 GLY A N 1
ATOM 739 C CA . GLY A 1 102 ? 6.605 -21.777 -10.696 1.00 97.50 102 GLY A CA 1
ATOM 740 C C . GLY A 1 102 ? 6.888 -20.592 -11.617 1.00 97.50 102 GLY A C 1
ATOM 741 O O . GLY A 1 102 ? 7.201 -20.828 -12.778 1.00 97.50 102 GLY A O 1
ATOM 742 N N . ALA A 1 103 ? 6.768 -19.344 -11.153 1.00 98.25 103 ALA A N 1
ATOM 743 C CA . ALA A 1 103 ? 7.112 -18.180 -11.968 1.00 98.25 103 ALA A CA 1
ATOM 744 C C . ALA A 1 103 ? 8.631 -18.030 -12.150 1.00 98.25 103 ALA A C 1
ATOM 746 O O . ALA A 1 103 ? 9.415 -18.245 -11.218 1.00 98.25 103 ALA A O 1
ATOM 747 N N . GLU A 1 104 ? 9.037 -17.575 -13.330 1.00 98.38 104 GLU A N 1
ATOM 748 C CA . GLU A 1 104 ? 10.417 -17.242 -13.667 1.00 98.38 104 GLU A CA 1
ATOM 749 C C . GLU A 1 104 ? 10.685 -15.775 -13.321 1.00 98.38 104 GLU A C 1
ATOM 751 O O . GLU A 1 104 ? 10.289 -14.857 -14.038 1.00 98.38 104 GLU A O 1
ATOM 756 N N . ILE A 1 105 ? 11.342 -15.524 -12.187 1.00 98.62 105 ILE A N 1
ATOM 757 C CA . ILE A 1 105 ? 11.645 -14.150 -11.772 1.00 98.62 105 ILE A CA 1
ATOM 758 C C . ILE A 1 105 ? 12.850 -13.631 -12.557 1.00 98.62 105 ILE A C 1
ATOM 760 O O . ILE A 1 105 ? 13.988 -14.005 -12.273 1.00 98.62 105 ILE A O 1
ATOM 764 N N . VAL A 1 106 ? 12.592 -12.735 -13.508 1.00 98.38 106 VAL A N 1
ATOM 765 C CA . VAL A 1 106 ? 13.610 -12.160 -14.400 1.00 98.38 106 VAL A CA 1
ATOM 766 C C . VAL A 1 106 ? 14.528 -11.210 -13.631 1.00 98.38 106 VAL A C 1
ATOM 768 O O . VAL A 1 106 ? 15.753 -11.282 -13.729 1.00 98.38 106 VAL A O 1
ATOM 771 N N . ALA A 1 107 ? 13.936 -10.319 -12.835 1.00 98.44 107 ALA A N 1
ATOM 772 C CA . ALA A 1 107 ? 14.662 -9.365 -12.012 1.00 98.44 107 ALA A CA 1
ATOM 773 C C . ALA A 1 107 ? 13.805 -8.872 -10.844 1.00 98.44 107 ALA A C 1
ATOM 775 O O . ALA A 1 107 ? 12.576 -8.799 -10.928 1.00 98.44 107 ALA A O 1
ATOM 776 N N . ILE A 1 108 ? 14.483 -8.473 -9.769 1.00 98.69 108 ILE A N 1
ATOM 777 C CA . ILE A 1 108 ? 13.901 -7.694 -8.680 1.00 98.69 108 ILE A CA 1
ATOM 778 C C . ILE A 1 108 ? 14.493 -6.286 -8.745 1.00 98.69 108 ILE A C 1
ATOM 780 O O . ILE A 1 108 ? 15.702 -6.113 -8.595 1.00 98.69 108 ILE A O 1
ATOM 784 N N . VAL A 1 109 ? 13.649 -5.287 -8.974 1.00 98.62 109 VAL A N 1
ATOM 785 C CA . VAL A 1 109 ? 14.016 -3.886 -9.205 1.00 98.62 109 VAL A CA 1
ATOM 786 C C . VAL A 1 109 ? 13.654 -3.058 -7.972 1.00 98.62 109 VAL A C 1
ATOM 788 O O . VAL A 1 109 ? 12.492 -2.740 -7.740 1.00 98.62 109 VAL A O 1
ATOM 791 N N . GLU A 1 110 ? 14.653 -2.707 -7.168 1.00 97.81 110 GLU A N 1
ATOM 792 C CA . GLU A 1 110 ? 14.492 -1.925 -5.939 1.00 97.81 110 GLU A CA 1
ATOM 793 C C . GLU A 1 110 ? 14.991 -0.491 -6.136 1.00 97.81 110 GLU A C 1
ATOM 795 O O . GLU A 1 110 ? 16.162 -0.253 -6.457 1.00 97.81 110 GLU A O 1
ATOM 800 N N . GLN A 1 111 ? 14.115 0.473 -5.855 1.00 97.56 111 GLN A N 1
ATOM 801 C CA . GLN A 1 111 ? 14.430 1.896 -5.968 1.00 97.56 111 GLN A CA 1
ATOM 802 C C . GLN A 1 111 ? 15.421 2.375 -4.902 1.00 97.56 111 GLN A C 1
ATOM 804 O O . GLN A 1 111 ? 16.222 3.276 -5.166 1.00 97.56 111 GLN A O 1
ATOM 809 N N . ALA A 1 112 ? 15.423 1.759 -3.716 1.00 97.12 112 ALA A N 1
ATOM 810 C CA . ALA A 1 112 ? 16.287 2.167 -2.620 1.00 97.12 112 ALA A CA 1
ATOM 811 C C . ALA A 1 112 ? 17.785 2.083 -3.000 1.00 97.12 112 ALA A C 1
ATOM 813 O O . ALA A 1 112 ? 18.250 1.088 -3.575 1.00 97.12 112 ALA A O 1
ATOM 814 N N . PRO A 1 113 ? 18.579 3.121 -2.675 1.00 95.62 113 PRO A N 1
ATOM 815 C CA . PRO A 1 113 ? 20.004 3.138 -2.967 1.00 95.62 113 PRO A CA 1
ATOM 816 C C . PRO A 1 113 ? 20.781 2.209 -2.024 1.00 95.62 113 PRO A C 1
ATOM 818 O O . PRO A 1 113 ? 20.383 1.963 -0.882 1.00 95.62 113 PRO A O 1
ATOM 821 N N . LEU A 1 114 ? 21.948 1.737 -2.474 1.00 94.44 114 LEU A N 1
ATOM 822 C CA . LEU A 1 114 ? 22.786 0.807 -1.709 1.00 94.44 114 LEU A CA 1
ATOM 823 C C . LEU A 1 114 ? 23.099 1.278 -0.271 1.00 94.44 114 LEU A C 1
ATOM 825 O O . LEU A 1 114 ? 22.959 0.458 0.635 1.00 94.44 114 LEU A O 1
ATOM 829 N N . PRO A 1 115 ? 23.441 2.557 -0.001 1.00 96.12 115 PRO A N 1
ATOM 830 C CA . PRO A 1 115 ? 23.687 3.010 1.369 1.00 96.12 115 PRO A CA 1
ATOM 831 C C . PRO A 1 115 ? 22.466 2.882 2.292 1.00 96.12 115 PRO A C 1
ATOM 833 O O . PRO A 1 115 ? 22.618 2.599 3.480 1.00 96.12 115 PRO A O 1
ATOM 836 N N . ALA A 1 116 ? 21.250 3.070 1.767 1.00 96.69 116 ALA A N 1
ATOM 837 C CA . ALA A 1 116 ? 20.022 2.911 2.545 1.00 96.69 116 ALA A CA 1
ATOM 838 C C . ALA A 1 116 ? 19.765 1.435 2.880 1.00 96.69 116 ALA A C 1
ATOM 840 O O . ALA A 1 116 ? 19.501 1.105 4.038 1.00 96.69 116 ALA A O 1
ATOM 841 N N . LEU A 1 117 ? 19.943 0.550 1.896 1.00 95.69 117 LEU A N 1
ATOM 842 C CA . LEU A 1 117 ? 19.818 -0.898 2.067 1.00 95.69 117 LEU A CA 1
ATOM 843 C C . LEU A 1 117 ? 20.867 -1.465 3.031 1.00 95.69 117 LEU A C 1
ATOM 845 O O . LEU A 1 117 ? 20.526 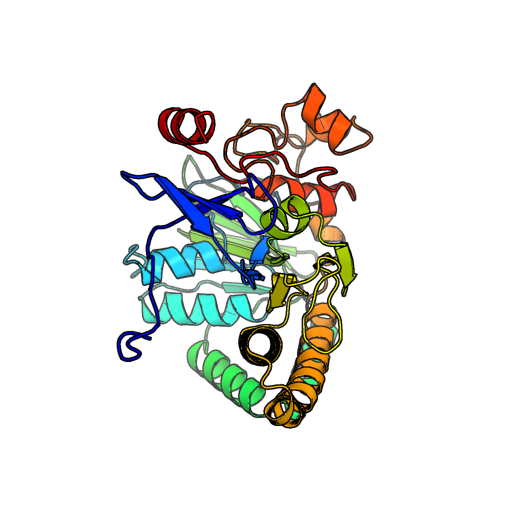-2.254 3.908 1.00 95.69 117 LEU A O 1
ATOM 849 N N . ALA A 1 118 ? 22.125 -1.032 2.919 1.00 95.19 118 ALA A N 1
ATOM 850 C CA . ALA A 1 118 ? 23.202 -1.454 3.813 1.00 95.19 118 ALA A CA 1
ATOM 851 C C . ALA A 1 118 ? 22.921 -1.040 5.266 1.00 95.19 118 ALA A C 1
ATOM 853 O O . ALA A 1 118 ? 23.055 -1.850 6.182 1.00 95.19 118 ALA A O 1
ATOM 854 N N . ARG A 1 119 ? 22.446 0.195 5.480 1.00 95.56 119 ARG A N 1
ATOM 855 C CA . ARG A 1 119 ? 22.043 0.677 6.810 1.00 95.56 119 ARG A CA 1
ATOM 856 C C . ARG A 1 119 ? 20.859 -0.108 7.373 1.00 95.56 119 ARG A C 1
ATOM 858 O O . ARG A 1 119 ? 20.841 -0.413 8.564 1.00 95.56 119 ARG A O 1
ATOM 865 N N . PHE A 1 120 ? 19.878 -0.441 6.534 1.00 95.00 120 PHE A N 1
ATOM 866 C CA . PHE A 1 120 ? 18.751 -1.279 6.939 1.00 95.00 120 PHE A CA 1
ATOM 867 C C . PHE A 1 120 ? 19.215 -2.678 7.353 1.00 95.00 120 PHE A C 1
ATOM 869 O O . PHE A 1 120 ? 18.872 -3.127 8.446 1.00 95.00 120 PHE A O 1
ATOM 876 N N . ALA A 1 121 ? 20.051 -3.316 6.527 1.00 93.56 121 ALA A N 1
ATOM 877 C CA . ALA A 1 121 ? 20.622 -4.633 6.791 1.00 93.56 121 ALA A CA 1
ATOM 878 C C . ALA A 1 121 ? 21.443 -4.656 8.089 1.00 93.56 121 ALA A C 1
ATOM 880 O O . ALA A 1 121 ? 21.227 -5.531 8.922 1.00 93.56 121 ALA A O 1
ATOM 881 N N . ALA A 1 122 ? 22.300 -3.655 8.321 1.00 93.50 122 ALA A N 1
ATOM 882 C CA . ALA A 1 122 ? 23.046 -3.515 9.574 1.00 93.50 122 ALA A CA 1
ATOM 883 C C . ALA A 1 122 ? 22.109 -3.389 10.788 1.00 93.50 122 ALA A C 1
ATOM 885 O O . ALA A 1 122 ? 22.340 -3.983 11.839 1.00 93.50 122 ALA A O 1
ATOM 886 N N . GLY A 1 123 ? 20.993 -2.672 10.632 1.00 91.81 123 GLY A N 1
ATOM 887 C CA . GLY A 1 123 ? 19.974 -2.571 11.668 1.00 91.81 123 GLY A CA 1
ATOM 888 C C . GLY A 1 123 ? 19.287 -3.902 11.999 1.00 91.81 123 GLY A C 1
ATOM 889 O O . GLY A 1 123 ? 18.777 -4.047 13.112 1.00 91.81 123 GLY A O 1
ATOM 890 N N . LEU A 1 124 ? 19.237 -4.879 11.086 1.00 91.12 124 LEU A N 1
ATOM 891 C CA . LEU A 1 124 ? 18.536 -6.148 11.330 1.00 91.12 124 LEU A CA 1
ATOM 892 C C . LEU A 1 124 ? 19.121 -6.943 12.505 1.00 91.12 124 LEU A C 1
ATOM 894 O O . LEU A 1 124 ? 18.389 -7.739 13.087 1.00 91.12 124 LEU A O 1
ATOM 898 N N . VAL A 1 125 ? 20.363 -6.667 12.921 1.00 89.19 125 VAL A N 1
ATOM 899 C CA . VAL A 1 125 ? 20.977 -7.226 14.141 1.00 89.19 125 VAL A CA 1
ATOM 900 C C . VAL A 1 125 ? 20.118 -6.960 15.385 1.00 89.19 125 VAL A C 1
ATOM 902 O O . VAL A 1 125 ? 19.981 -7.828 16.240 1.00 89.19 125 VAL A O 1
ATOM 905 N N . ALA A 1 126 ? 19.445 -5.806 15.455 1.00 88.69 126 ALA A N 1
ATOM 906 C CA . ALA A 1 126 ? 18.529 -5.469 16.550 1.00 88.69 126 ALA A CA 1
ATOM 907 C C . ALA A 1 126 ? 17.174 -6.213 16.486 1.00 88.69 126 ALA A C 1
ATOM 909 O O . ALA A 1 126 ? 16.316 -6.021 17.346 1.00 88.69 126 ALA A O 1
ATOM 910 N N . THR A 1 127 ? 16.945 -7.023 15.450 1.00 90.44 127 THR A N 1
ATOM 911 C CA . THR A 1 127 ? 15.708 -7.783 15.201 1.00 90.44 127 THR A CA 1
ATOM 912 C C . THR A 1 127 ? 16.041 -9.165 14.614 1.00 90.44 127 THR A C 1
ATOM 914 O O . THR A 1 127 ? 15.843 -9.379 13.413 1.00 90.44 127 THR A O 1
ATOM 917 N N . PRO A 1 128 ? 16.528 -10.122 15.431 1.00 90.50 128 PRO A N 1
ATOM 918 C CA . PRO A 1 128 ? 17.040 -11.411 14.951 1.00 90.50 128 PRO A CA 1
ATOM 919 C C . PRO A 1 128 ? 16.044 -12.221 14.111 1.00 90.50 128 PRO A C 1
ATOM 921 O O . PRO A 1 128 ? 16.422 -12.814 13.101 1.00 90.50 128 PRO A O 1
ATOM 924 N N . SER A 1 129 ? 14.754 -12.191 14.464 1.00 90.75 129 SER A N 1
ATOM 925 C CA . SER A 1 129 ? 13.702 -12.860 13.686 1.00 90.75 129 SER A CA 1
ATOM 926 C C . SER A 1 129 ? 13.607 -12.323 12.252 1.00 90.75 129 SER A C 1
ATOM 928 O O . SER A 1 129 ? 13.472 -13.098 11.306 1.00 90.75 129 SER A O 1
ATOM 930 N N . LYS A 1 130 ? 13.759 -11.004 12.063 1.00 91.50 130 LYS A N 1
ATOM 931 C CA . LYS A 1 130 ? 13.774 -10.363 10.739 1.00 91.50 130 LYS A CA 1
ATOM 932 C C . LYS A 1 130 ? 15.069 -10.611 9.979 1.00 91.50 130 LYS A C 1
ATOM 934 O O . LYS A 1 130 ? 15.015 -10.771 8.763 1.00 91.50 130 LYS A O 1
ATOM 939 N N . ALA A 1 131 ? 16.205 -10.711 10.668 1.00 91.25 131 ALA A N 1
ATOM 940 C CA . ALA A 1 131 ? 17.461 -11.124 10.044 1.00 91.25 131 ALA A CA 1
ATOM 941 C C . ALA A 1 131 ? 17.354 -12.550 9.476 1.00 91.25 131 ALA A C 1
ATOM 943 O O . ALA A 1 131 ? 17.670 -12.777 8.310 1.00 91.25 131 ALA A O 1
ATOM 944 N N . MET A 1 132 ? 16.818 -13.493 10.258 1.00 93.06 132 MET A N 1
ATOM 945 C CA . MET A 1 132 ? 16.598 -14.869 9.804 1.00 93.06 132 MET A CA 1
ATOM 946 C C . MET A 1 132 ? 15.608 -14.935 8.634 1.00 93.06 132 MET A C 1
ATOM 9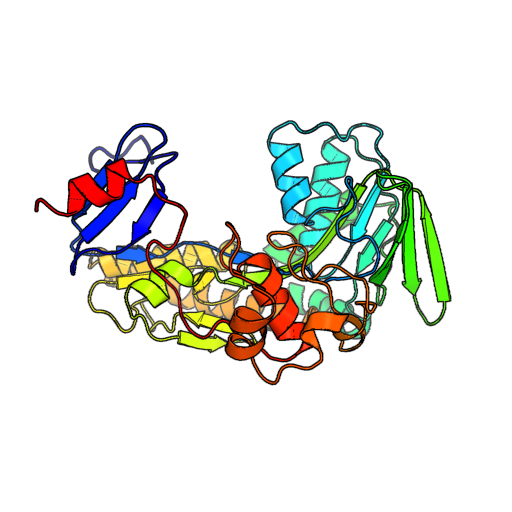48 O O . MET A 1 132 ? 15.853 -15.644 7.659 1.00 93.06 132 MET A O 1
ATOM 952 N N . GLN A 1 133 ? 14.513 -14.170 8.695 1.00 92.44 133 GLN A N 1
ATOM 953 C CA . GLN A 1 133 ? 13.562 -14.063 7.588 1.00 92.44 133 GLN A CA 1
ATOM 954 C C . GLN A 1 133 ? 14.238 -13.543 6.309 1.00 92.44 133 GLN A C 1
ATOM 956 O O . GLN A 1 133 ? 14.041 -14.117 5.240 1.00 92.44 133 GLN A O 1
ATOM 961 N N . ALA A 1 134 ? 15.056 -12.492 6.413 1.00 91.94 134 ALA A N 1
ATOM 962 C CA . ALA A 1 134 ? 15.784 -11.939 5.276 1.00 91.94 134 ALA A CA 1
ATOM 963 C C . ALA A 1 134 ? 16.764 -12.959 4.676 1.00 91.94 134 ALA A C 1
ATOM 965 O O . ALA A 1 134 ? 16.786 -13.135 3.462 1.00 91.94 134 ALA A O 1
ATOM 966 N N . LEU A 1 135 ? 17.518 -13.683 5.510 1.00 92.94 135 LEU A N 1
ATOM 967 C CA . LEU A 1 135 ? 18.431 -14.735 5.052 1.00 92.94 135 LEU A CA 1
ATOM 968 C C . LEU A 1 135 ? 17.697 -15.858 4.313 1.00 92.94 135 LEU A C 1
ATOM 970 O O . LEU A 1 135 ? 18.159 -16.286 3.259 1.00 92.94 135 LEU A O 1
ATOM 974 N N . ARG A 1 136 ? 16.538 -16.298 4.821 1.00 95.00 136 ARG A N 1
ATOM 975 C CA . ARG A 1 136 ? 15.702 -17.297 4.137 1.00 95.00 136 ARG A CA 1
ATOM 976 C C . ARG A 1 136 ? 15.260 -16.804 2.764 1.00 95.00 136 ARG A C 1
ATOM 978 O O . ARG A 1 136 ? 15.430 -17.528 1.792 1.00 95.00 136 ARG A O 1
ATOM 985 N N . LEU A 1 137 ? 14.766 -15.568 2.674 1.00 94.44 137 LEU A N 1
ATOM 986 C CA . LEU A 1 137 ? 14.349 -14.978 1.399 1.00 94.44 137 LEU A CA 1
ATOM 987 C C . LEU A 1 137 ? 15.520 -14.855 0.418 1.00 94.44 137 LEU A C 1
ATOM 989 O O . LEU A 1 137 ? 15.354 -15.177 -0.752 1.00 94.44 137 LEU A O 1
ATOM 993 N N . LEU A 1 138 ? 16.705 -14.444 0.878 1.00 92.88 138 LEU A N 1
ATOM 994 C CA . LEU A 1 138 ? 17.905 -14.361 0.039 1.00 92.88 138 LEU A CA 1
ATOM 995 C C . LEU A 1 138 ? 18.369 -15.738 -0.448 1.00 92.88 138 LEU A C 1
ATOM 997 O O . LEU A 1 138 ? 18.708 -15.884 -1.619 1.00 92.88 138 LEU A O 1
ATOM 1001 N N . ALA A 1 139 ? 18.368 -16.743 0.432 1.00 94.19 139 ALA A N 1
ATOM 1002 C CA . ALA A 1 139 ? 18.729 -18.114 0.082 1.00 94.19 139 ALA A CA 1
ATOM 1003 C C . ALA A 1 139 ? 17.753 -18.692 -0.940 1.00 94.19 139 ALA A C 1
ATOM 1005 O O . ALA A 1 139 ? 18.178 -19.261 -1.943 1.00 94.19 139 ALA A O 1
ATOM 1006 N N . GLN A 1 140 ? 16.455 -18.471 -0.718 1.00 94.50 140 GLN A N 1
ATOM 1007 C CA . GLN A 1 140 ? 15.428 -18.817 -1.678 1.00 94.50 140 GLN A CA 1
ATOM 1008 C C . GLN A 1 140 ? 15.765 -18.116 -2.992 1.00 94.50 140 GLN A C 1
ATOM 1010 O O . GLN A 1 140 ? 15.969 -18.785 -3.990 1.00 94.50 140 GLN A O 1
ATOM 1015 N N . LEU A 1 141 ? 15.850 -16.778 -3.020 1.00 96.31 141 LEU A N 1
ATOM 1016 C CA . LEU A 1 141 ? 16.027 -15.911 -4.205 1.00 96.31 141 LEU A CA 1
ATOM 1017 C C . LEU A 1 141 ? 17.424 -15.940 -4.843 1.00 96.31 141 LEU A C 1
ATOM 1019 O O . LEU A 1 141 ? 17.727 -15.125 -5.715 1.00 96.31 141 LEU A O 1
ATOM 1023 N N . ARG A 1 142 ? 18.271 -16.894 -4.454 1.00 95.38 142 ARG A N 1
ATOM 1024 C CA . ARG A 1 142 ? 19.599 -17.076 -5.032 1.00 95.38 142 ARG A CA 1
ATOM 1025 C C . ARG A 1 142 ? 19.507 -17.257 -6.553 1.00 95.38 142 ARG A C 1
ATOM 1027 O O . ARG A 1 142 ? 18.682 -18.019 -7.046 1.00 95.38 142 ARG A O 1
ATOM 1034 N N . GLY A 1 143 ? 20.379 -16.555 -7.276 1.00 94.50 143 GLY A N 1
ATOM 1035 C CA . GLY A 1 143 ? 20.441 -16.573 -8.742 1.00 94.50 143 GLY A CA 1
ATOM 1036 C C . GLY A 1 143 ? 19.595 -15.501 -9.435 1.00 94.50 143 GLY A C 1
ATOM 1037 O O . GLY A 1 143 ? 19.823 -15.239 -10.610 1.00 94.50 143 GLY A O 1
ATOM 1038 N N . ILE A 1 144 ? 18.682 -14.829 -8.725 1.00 96.88 144 ILE A N 1
ATOM 1039 C CA . ILE A 1 144 ? 17.873 -13.739 -9.290 1.00 96.88 144 ILE A CA 1
ATOM 1040 C C . ILE A 1 144 ? 18.624 -12.410 -9.165 1.00 96.88 144 ILE A C 1
ATOM 1042 O O . ILE A 1 144 ? 19.179 -12.081 -8.112 1.00 96.88 144 ILE A O 1
ATOM 1046 N N . ALA A 1 145 ? 18.615 -11.611 -10.232 1.00 96.00 145 ALA A N 1
ATOM 1047 C CA . ALA A 1 145 ? 19.228 -10.290 -10.231 1.00 96.00 145 ALA A CA 1
ATOM 1048 C C . ALA A 1 145 ? 18.466 -9.318 -9.310 1.00 96.00 145 ALA A C 1
ATOM 1050 O O . ALA A 1 145 ? 17.309 -8.984 -9.562 1.00 96.00 145 ALA A O 1
ATOM 1051 N N . TYR A 1 146 ? 19.136 -8.820 -8.264 1.00 97.12 146 TYR A N 1
ATOM 1052 C CA . TYR A 1 146 ? 18.618 -7.766 -7.383 1.00 97.12 146 TYR A CA 1
ATOM 1053 C C . TYR A 1 146 ? 19.188 -6.395 -7.788 1.00 97.12 146 TYR A C 1
ATOM 1055 O O . TYR A 1 146 ? 20.288 -5.985 -7.385 1.00 97.12 146 TYR A O 1
ATOM 1063 N N . LEU A 1 147 ? 18.440 -5.698 -8.643 1.00 97.25 147 LEU A N 1
ATOM 1064 C CA . LEU A 1 147 ? 18.785 -4.409 -9.232 1.00 97.25 147 LEU A CA 1
ATOM 1065 C C . LEU A 1 147 ? 18.414 -3.282 -8.266 1.00 97.25 147 LEU A C 1
ATOM 1067 O O . LEU A 1 147 ? 17.281 -2.821 -8.210 1.00 97.25 147 LEU A O 1
ATOM 1071 N N . ARG A 1 148 ? 19.399 -2.850 -7.482 1.00 95.81 148 ARG A N 1
ATOM 1072 C CA . ARG A 1 148 ? 19.285 -1.755 -6.506 1.00 95.81 148 ARG A CA 1
ATOM 1073 C C . ARG A 1 148 ? 19.382 -0.401 -7.197 1.00 95.81 148 ARG A C 1
ATOM 1075 O O . ARG A 1 148 ? 19.947 -0.321 -8.290 1.00 95.81 148 ARG A O 1
ATOM 1082 N N . HIS A 1 149 ? 18.932 0.663 -6.533 1.00 96.50 149 HIS A N 1
ATOM 1083 C CA . HIS A 1 149 ? 18.937 2.020 -7.091 1.00 96.50 149 HIS A CA 1
ATOM 1084 C C . HIS A 1 149 ? 18.332 2.074 -8.509 1.00 96.50 149 HIS A C 1
ATOM 1086 O O . HIS A 1 149 ? 18.834 2.762 -9.400 1.00 96.50 149 HIS A O 1
ATOM 1092 N N . SER A 1 150 ? 17.296 1.269 -8.738 1.00 97.75 150 SER A N 1
ATOM 1093 C CA . SER A 1 150 ? 16.713 1.032 -10.056 1.00 97.75 150 SER A CA 1
ATOM 1094 C C . SER A 1 150 ? 15.195 1.131 -9.989 1.00 97.75 150 SER A C 1
ATOM 1096 O O . SER A 1 150 ? 14.599 0.881 -8.948 1.00 97.75 150 SER A O 1
ATOM 1098 N N . HIS A 1 151 ? 14.552 1.513 -11.085 1.00 98.06 151 HIS A N 1
ATOM 1099 C CA . HIS A 1 151 ? 13.095 1.640 -11.143 1.00 98.06 151 HIS A CA 1
ATOM 1100 C C . HIS A 1 151 ? 12.592 1.447 -12.568 1.00 98.06 151 HIS A C 1
ATOM 1102 O O . HIS A 1 151 ? 13.323 1.720 -13.519 1.00 98.06 151 HIS A O 1
ATOM 1108 N N . VAL A 1 152 ? 11.358 0.968 -12.705 1.00 98.38 152 VAL A N 1
ATOM 1109 C CA . VAL A 1 152 ? 10.675 0.893 -14.000 1.00 98.38 152 VAL A CA 1
ATOM 1110 C C . VAL A 1 152 ? 10.337 2.311 -14.454 1.00 98.38 152 VAL A C 1
ATOM 1112 O O . VAL A 1 152 ? 9.860 3.111 -13.651 1.00 98.38 152 VAL A O 1
ATOM 1115 N N . VAL A 1 153 ? 10.614 2.613 -15.721 1.00 98.12 153 VAL A N 1
ATOM 1116 C CA . VAL A 1 153 ? 10.270 3.894 -16.362 1.00 98.12 153 VAL A CA 1
ATOM 1117 C C . VAL A 1 153 ? 9.177 3.744 -17.412 1.00 98.12 153 VAL A C 1
ATOM 1119 O O . VAL A 1 153 ? 8.458 4.700 -17.667 1.00 98.12 153 VAL A O 1
ATOM 1122 N N . ALA A 1 154 ? 9.031 2.556 -18.000 1.00 98.50 154 ALA A N 1
ATOM 1123 C CA . ALA A 1 154 ? 7.970 2.252 -18.949 1.00 98.50 154 ALA A CA 1
ATOM 1124 C C . ALA A 1 154 ? 7.670 0.749 -18.964 1.00 98.50 154 ALA A C 1
ATOM 1126 O O . ALA A 1 154 ? 8.567 -0.076 -18.766 1.00 98.50 154 ALA A O 1
ATOM 1127 N N . ALA A 1 155 ? 6.416 0.412 -19.227 1.00 98.69 155 ALA A N 1
ATOM 1128 C CA . ALA A 1 155 ? 5.960 -0.912 -19.614 1.00 98.69 155 ALA A CA 1
ATOM 1129 C C . ALA A 1 155 ? 5.482 -0.856 -21.070 1.00 98.69 155 ALA A C 1
ATOM 1131 O O . ALA A 1 155 ? 4.799 0.088 -21.461 1.00 98.69 155 ALA A O 1
ATOM 1132 N N . HIS A 1 156 ? 5.846 -1.861 -21.861 1.00 98.56 156 HIS A N 1
ATOM 1133 C CA . HIS A 1 156 ? 5.590 -1.907 -23.298 1.00 98.56 156 HIS A CA 1
ATOM 1134 C C . HIS A 1 156 ? 4.759 -3.126 -23.651 1.00 98.56 156 HIS A C 1
ATOM 1136 O O . HIS A 1 156 ? 4.913 -4.188 -23.043 1.00 98.56 156 HIS A O 1
ATOM 1142 N N . GLY A 1 157 ? 3.922 -2.979 -24.670 1.00 97.62 157 GLY A N 1
ATOM 1143 C CA . GLY A 1 157 ? 3.141 -4.086 -25.186 1.00 97.62 157 GLY A CA 1
ATOM 1144 C C . GLY A 1 157 ? 1.993 -3.648 -26.083 1.00 97.62 157 GLY A C 1
ATOM 1145 O O . GLY A 1 157 ? 1.497 -2.524 -25.969 1.00 97.62 157 GLY A O 1
ATOM 1146 N N . ASN A 1 158 ? 1.570 -4.535 -26.982 1.00 95.69 158 ASN A N 1
ATOM 1147 C CA . ASN A 1 158 ? 0.414 -4.299 -27.846 1.00 95.69 158 ASN A CA 1
ATOM 1148 C C . ASN A 1 158 ? -0.851 -4.895 -27.210 1.00 95.69 158 ASN A C 1
ATOM 1150 O O . ASN A 1 158 ? -1.208 -6.046 -27.452 1.00 95.69 158 ASN A O 1
ATOM 1154 N N . GLY A 1 159 ? -1.504 -4.122 -26.340 1.00 94.69 159 GLY A N 1
ATOM 1155 C CA . GLY A 1 159 ? -2.715 -4.532 -25.615 1.00 94.69 159 GLY A CA 1
ATOM 1156 C C . GLY A 1 159 ? -2.471 -5.409 -24.377 1.00 94.69 159 GLY A C 1
ATOM 1157 O O . GLY A 1 159 ? -3.317 -5.445 -23.488 1.00 94.69 159 GLY A O 1
ATOM 1158 N N . VAL A 1 160 ? -1.309 -6.054 -24.267 1.00 97.56 160 VAL A N 1
ATOM 1159 C CA . VAL A 1 160 ? -0.838 -6.810 -23.095 1.00 97.56 160 VAL A CA 1
ATOM 1160 C C . VAL A 1 160 ? 0.657 -6.567 -22.915 1.00 97.56 160 VAL A C 1
ATOM 1162 O O . VAL A 1 160 ? 1.334 -6.273 -23.890 1.00 97.56 160 VAL A O 1
ATOM 1165 N N . LEU A 1 161 ? 1.159 -6.644 -21.684 1.00 98.69 161 LEU A N 1
ATOM 1166 C CA . LEU A 1 161 ? 2.573 -6.471 -21.360 1.00 98.69 161 LEU A CA 1
ATOM 1167 C C . LEU A 1 161 ? 3.463 -7.508 -22.067 1.00 98.69 161 LEU A C 1
ATOM 1169 O O . LEU A 1 161 ? 3.253 -8.707 -21.902 1.00 98.69 161 LEU A O 1
ATOM 1173 N N . ASP A 1 162 ? 4.510 -7.022 -22.737 1.00 98.38 162 ASP A N 1
ATOM 1174 C CA . ASP A 1 162 ? 5.553 -7.846 -23.362 1.00 98.38 162 ASP A CA 1
ATOM 1175 C C . ASP A 1 162 ? 6.938 -7.604 -22.737 1.00 98.38 162 ASP A C 1
ATOM 1177 O O . ASP A 1 162 ? 7.776 -8.509 -22.654 1.00 98.38 162 ASP A O 1
ATOM 1181 N N . SER A 1 163 ? 7.210 -6.369 -22.295 1.00 98.75 163 SER A N 1
ATOM 1182 C CA . SER A 1 163 ? 8.494 -5.996 -21.695 1.00 98.75 163 SER A CA 1
ATOM 1183 C C . SER A 1 163 ? 8.407 -4.752 -20.811 1.00 98.75 163 SER A C 1
ATOM 1185 O O . SER A 1 163 ? 7.450 -3.979 -20.862 1.00 98.75 163 SER A O 1
ATOM 1187 N N . VAL A 1 164 ? 9.435 -4.533 -19.991 1.00 98.81 164 VAL A N 1
ATOM 1188 C CA . VAL A 1 164 ? 9.581 -3.342 -19.144 1.00 98.81 164 VAL A CA 1
ATOM 1189 C C . VAL A 1 164 ? 10.954 -2.716 -19.321 1.00 98.81 164 VAL A C 1
ATOM 1191 O O . VAL A 1 164 ? 11.967 -3.413 -19.356 1.00 98.81 164 VAL A O 1
ATOM 1194 N N . THR A 1 165 ? 11.010 -1.388 -19.366 1.00 98.75 165 THR A N 1
ATOM 1195 C CA . THR A 1 165 ? 12.266 -0.635 -19.337 1.00 98.75 165 THR A CA 1
ATOM 1196 C C . THR A 1 165 ? 12.560 -0.165 -17.921 1.00 98.75 165 THR A C 1
ATOM 1198 O O . THR A 1 165 ? 11.739 0.472 -17.261 1.00 98.75 165 THR A O 1
ATOM 1201 N N . VAL A 1 166 ? 13.766 -0.472 -17.454 1.00 98.50 166 VAL A N 1
ATOM 1202 C CA . VAL A 1 166 ? 14.273 -0.159 -16.120 1.00 98.50 166 VAL A CA 1
ATOM 1203 C C . VAL A 1 166 ? 15.428 0.826 -16.233 1.00 98.50 166 VAL A C 1
ATOM 1205 O O . VAL A 1 166 ? 16.404 0.580 -16.939 1.00 98.50 166 VAL A O 1
ATOM 1208 N N . GLN A 1 167 ? 15.351 1.918 -15.479 1.00 97.75 167 GLN A N 1
ATOM 1209 C CA . GLN A 1 167 ? 16.442 2.868 -15.304 1.00 97.75 167 GLN A CA 1
ATOM 1210 C C . GLN A 1 167 ? 17.358 2.408 -14.167 1.00 97.75 167 GLN A C 1
ATOM 1212 O O . GLN A 1 167 ? 16.913 2.248 -13.026 1.00 97.75 167 GLN A O 1
ATOM 1217 N N . ARG A 1 168 ? 18.654 2.265 -14.460 1.00 93.44 168 ARG A N 1
ATOM 1218 C CA . ARG A 1 168 ? 19.708 1.867 -13.520 1.00 93.44 168 ARG A CA 1
ATOM 1219 C C . ARG A 1 168 ? 20.999 2.635 -13.797 1.00 93.44 168 ARG A C 1
ATOM 1221 O O . ARG A 1 168 ? 21.618 2.465 -14.842 1.00 93.44 168 ARG A O 1
ATOM 1228 N N . GLY A 1 169 ? 21.444 3.443 -12.832 1.00 83.81 169 GLY A N 1
ATOM 1229 C CA . GLY A 1 169 ? 22.746 4.125 -12.901 1.00 83.81 169 GLY A CA 1
ATOM 1230 C C . GLY A 1 169 ? 22.937 4.967 -14.169 1.00 83.81 169 GLY A C 1
ATOM 1231 O O . GLY A 1 169 ? 23.974 4.870 -14.814 1.00 83.81 169 GLY A O 1
ATOM 1232 N N . GLY A 1 170 ? 21.910 5.721 -14.570 1.00 85.62 170 GLY A N 1
ATOM 1233 C CA . GLY A 1 170 ? 21.937 6.545 -15.785 1.00 85.62 170 GLY A CA 1
ATOM 1234 C C . GLY A 1 170 ? 21.625 5.798 -17.088 1.00 85.62 170 GLY A C 1
ATOM 1235 O O . GLY A 1 170 ? 21.377 6.446 -18.097 1.00 85.62 170 GLY A O 1
ATOM 1236 N N . ARG A 1 171 ? 21.570 4.461 -17.079 1.00 94.12 171 ARG A N 1
ATOM 1237 C CA . ARG A 1 171 ? 21.293 3.638 -18.265 1.00 94.12 171 ARG A CA 1
ATOM 1238 C C . ARG A 1 171 ? 19.903 3.019 -18.195 1.00 94.12 171 ARG A C 1
ATOM 1240 O O . ARG A 1 171 ? 19.444 2.651 -17.115 1.00 94.12 171 ARG A O 1
ATOM 1247 N N . GLN A 1 172 ? 19.281 2.845 -19.354 1.00 97.12 172 GLN A N 1
ATOM 1248 C CA . GLN A 1 172 ? 18.057 2.064 -19.492 1.00 97.12 172 GLN A CA 1
ATOM 1249 C C . GLN A 1 172 ? 18.385 0.644 -19.950 1.00 97.12 172 GLN A C 1
ATOM 1251 O O . GLN A 1 172 ? 19.276 0.433 -20.774 1.00 97.12 172 GLN A O 1
ATOM 1256 N N . GLN A 1 173 ? 17.674 -0.327 -19.389 1.00 97.44 173 GLN A N 1
ATOM 1257 C CA . GLN A 1 173 ? 17.728 -1.728 -19.782 1.00 97.44 173 GLN A CA 1
ATOM 1258 C C . GLN A 1 173 ? 16.303 -2.264 -19.888 1.00 97.44 173 GLN A C 1
ATOM 1260 O O . GLN A 1 173 ? 15.498 -2.038 -18.986 1.00 97.44 173 GLN A O 1
ATOM 1265 N N . THR A 1 174 ? 16.008 -2.986 -20.964 1.00 98.38 174 THR A N 1
ATOM 1266 C CA . THR A 1 174 ? 14.706 -3.626 -21.170 1.00 98.38 174 THR A CA 1
ATOM 1267 C C . THR A 1 174 ? 14.764 -5.095 -20.762 1.00 98.38 174 THR A C 1
ATOM 1269 O O . THR A 1 174 ? 15.777 -5.765 -20.974 1.00 98.38 174 THR A O 1
ATOM 1272 N N . PHE A 1 175 ? 13.687 -5.571 -20.146 1.00 98.56 175 PHE A N 1
ATOM 1273 C CA . PHE A 1 175 ? 13.485 -6.959 -19.752 1.00 98.56 175 PHE A CA 1
ATOM 1274 C C . PHE A 1 175 ? 12.166 -7.446 -20.331 1.00 98.56 175 PHE A C 1
ATOM 1276 O O . PHE A 1 175 ? 11.129 -6.840 -20.062 1.00 98.56 175 PHE A O 1
ATOM 1283 N N . ASP A 1 176 ? 12.198 -8.545 -21.074 1.00 98.69 176 ASP A N 1
ATOM 1284 C CA . ASP A 1 176 ? 10.975 -9.186 -21.540 1.00 98.69 176 ASP A CA 1
ATOM 1285 C C . ASP A 1 176 ? 10.292 -9.901 -20.372 1.00 98.69 176 ASP A C 1
ATOM 1287 O O . ASP A 1 176 ? 10.931 -10.640 -19.611 1.00 98.69 176 ASP A O 1
ATOM 1291 N N . CYS A 1 177 ? 8.992 -9.680 -20.211 1.00 98.56 177 CYS A N 1
ATOM 1292 C CA . CYS A 1 177 ? 8.221 -10.280 -19.132 1.00 98.56 177 CYS A CA 1
ATOM 1293 C C . CYS A 1 177 ? 6.732 -10.309 -19.452 1.00 98.56 177 CYS A C 1
ATOM 1295 O O . CYS A 1 177 ? 6.209 -9.401 -20.086 1.00 98.56 177 CYS A O 1
ATOM 1297 N N . ASP A 1 178 ? 6.048 -11.314 -18.917 1.00 98.44 178 ASP A N 1
ATOM 1298 C CA . ASP A 1 178 ? 4.604 -11.480 -19.081 1.00 98.44 178 ASP A CA 1
ATOM 1299 C C . ASP A 1 178 ? 3.840 -10.762 -17.952 1.00 98.44 178 ASP A C 1
ATOM 1301 O O . ASP A 1 178 ? 2.681 -10.384 -18.109 1.00 98.44 178 ASP A O 1
ATOM 1305 N N . TYR A 1 179 ? 4.499 -10.560 -16.800 1.00 98.62 179 TYR A N 1
ATOM 1306 C CA . TYR A 1 179 ? 3.964 -9.784 -15.683 1.00 98.62 179 TYR A CA 1
ATOM 1307 C C . TYR A 1 179 ? 4.980 -8.809 -15.092 1.00 98.62 179 TYR A C 1
ATOM 1309 O O . TYR A 1 179 ? 6.159 -9.123 -14.906 1.00 98.62 179 TYR A O 1
ATOM 1317 N N . LEU A 1 180 ? 4.463 -7.659 -14.668 1.00 98.81 180 LEU A N 1
ATOM 1318 C CA . LEU A 1 180 ? 5.142 -6.707 -13.803 1.00 98.81 180 LEU A CA 1
ATOM 1319 C C . LEU A 1 180 ? 4.373 -6.604 -12.480 1.00 98.81 180 LEU A C 1
ATOM 1321 O O . LEU A 1 180 ? 3.244 -6.119 -12.440 1.00 98.81 180 LEU A O 1
ATOM 1325 N N . ALA A 1 181 ? 4.999 -7.023 -11.382 1.00 98.56 181 ALA A N 1
ATOM 1326 C CA . ALA A 1 181 ? 4.499 -6.823 -10.022 1.00 98.56 181 ALA A CA 1
ATOM 1327 C C . ALA A 1 181 ? 5.188 -5.592 -9.412 1.00 98.56 181 ALA A C 1
ATOM 1329 O O . ALA A 1 181 ? 6.314 -5.697 -8.928 1.00 98.56 181 ALA A O 1
ATOM 1330 N N . CYS A 1 182 ? 4.539 -4.425 -9.458 1.00 98.38 182 CYS A N 1
ATOM 1331 C CA . CYS A 1 182 ? 5.142 -3.139 -9.102 1.00 98.38 182 CYS A CA 1
ATOM 1332 C C . CYS A 1 182 ? 4.419 -2.441 -7.939 1.00 98.38 182 CYS A C 1
ATOM 1334 O O . CYS A 1 182 ? 3.224 -2.170 -8.026 1.00 98.38 182 CYS A O 1
ATOM 1336 N N . GLY A 1 183 ? 5.131 -2.111 -6.855 1.00 96.88 183 GLY A N 1
ATOM 1337 C CA . GLY A 1 183 ? 4.544 -1.424 -5.696 1.00 96.88 183 GLY A CA 1
ATOM 1338 C C . GLY A 1 183 ? 5.551 -0.605 -4.883 1.00 96.88 183 GLY A C 1
ATOM 1339 O O . GLY A 1 183 ? 6.641 -1.074 -4.562 1.00 96.88 183 GLY A O 1
ATOM 1340 N N . TYR A 1 184 ? 5.183 0.622 -4.506 1.00 96.62 184 TYR A N 1
ATOM 1341 C CA . TYR A 1 184 ? 6.074 1.616 -3.882 1.00 96.62 184 TYR A CA 1
ATOM 1342 C C . TYR A 1 184 ? 5.753 1.843 -2.394 1.00 96.62 184 TYR A C 1
ATOM 1344 O O . TYR A 1 184 ? 5.629 2.974 -1.904 1.00 96.62 184 TYR A O 1
ATOM 1352 N N . GLY A 1 185 ? 5.595 0.738 -1.666 1.00 94.44 185 GLY A N 1
ATOM 1353 C CA . GLY A 1 185 ? 5.171 0.724 -0.268 1.00 94.44 185 GLY A CA 1
ATOM 1354 C C . GLY A 1 185 ? 3.651 0.724 -0.099 1.00 94.44 185 GLY A C 1
ATOM 1355 O O . GLY A 1 185 ? 2.903 0.450 -1.035 1.00 94.44 185 GLY A O 1
ATOM 1356 N N . LEU A 1 186 ? 3.196 1.006 1.121 1.00 95.69 186 LEU A N 1
ATOM 1357 C CA . LEU A 1 186 ? 1.792 0.912 1.522 1.00 95.69 186 LEU A CA 1
ATOM 1358 C C . LEU A 1 186 ? 1.248 2.265 1.996 1.00 95.69 186 LEU A C 1
ATOM 1360 O O . LEU A 1 186 ? 2.014 3.120 2.434 1.00 95.69 186 LEU A O 1
ATOM 1364 N N . LEU A 1 187 ? -0.069 2.441 1.930 1.00 95.06 187 LEU A N 1
ATOM 1365 C CA . LEU A 1 187 ? -0.838 3.583 2.420 1.00 95.06 187 LEU A CA 1
ATOM 1366 C C . LEU A 1 187 ? -1.901 3.090 3.415 1.00 95.06 187 LEU A C 1
ATOM 1368 O O . LEU A 1 187 ? -2.661 2.189 3.057 1.00 95.06 187 LEU A O 1
ATOM 1372 N N . PRO A 1 188 ? -1.995 3.664 4.625 1.00 96.44 188 PRO A N 1
ATOM 1373 C CA . PRO A 1 188 ? -3.041 3.319 5.590 1.00 96.44 188 PRO A CA 1
ATOM 1374 C C . PRO A 1 188 ? -4.463 3.465 5.018 1.00 96.44 188 PRO A C 1
ATOM 1376 O O . PRO A 1 188 ? -4.759 4.438 4.322 1.00 96.44 188 PRO A O 1
ATOM 1379 N N . ASN A 1 189 ? -5.363 2.525 5.332 1.00 95.50 189 ASN A N 1
ATOM 1380 C CA . ASN A 1 189 ? -6.787 2.634 4.988 1.00 95.50 189 ASN A CA 1
ATOM 1381 C C . ASN A 1 189 ? -7.534 3.405 6.080 1.00 95.50 189 ASN A C 1
ATOM 1383 O O . ASN A 1 189 ? -7.972 2.829 7.080 1.00 95.50 189 ASN A O 1
ATOM 1387 N N . LEU A 1 190 ? -7.652 4.716 5.886 1.00 94.25 190 LEU A N 1
ATOM 1388 C CA . LEU A 1 190 ? -8.179 5.655 6.878 1.00 94.25 190 LEU A CA 1
ATOM 1389 C C . LEU A 1 190 ? -9.682 5.900 6.767 1.00 94.25 190 LEU A C 1
ATOM 1391 O O . LEU A 1 190 ? -10.245 6.560 7.635 1.00 94.25 190 LEU A O 1
ATOM 1395 N N . GLU A 1 191 ? -10.334 5.388 5.721 1.00 94.19 191 GLU A N 1
ATOM 1396 C CA . GLU A 1 191 ? -11.668 5.839 5.326 1.00 94.19 191 GLU A CA 1
ATOM 1397 C C . GLU A 1 191 ? -12.697 5.653 6.448 1.00 94.19 191 GLU A C 1
ATOM 1399 O O . GLU A 1 191 ? -13.441 6.579 6.751 1.00 94.19 191 GLU A O 1
ATOM 1404 N N . LEU A 1 192 ? -12.692 4.494 7.118 1.00 95.12 192 LEU A N 1
ATOM 1405 C CA . LEU A 1 192 ? -13.603 4.220 8.234 1.00 95.12 192 LEU A CA 1
ATOM 1406 C C . LEU A 1 192 ? -13.297 5.082 9.468 1.00 95.12 192 LEU A C 1
ATOM 1408 O O . LEU A 1 192 ? -14.211 5.570 10.121 1.00 95.12 192 LEU A O 1
ATOM 1412 N N . ALA A 1 193 ? -12.020 5.290 9.792 1.00 96.00 193 ALA A N 1
ATOM 1413 C CA . ALA A 1 193 ? -11.639 6.103 10.944 1.00 96.00 193 ALA A CA 1
ATOM 1414 C C . ALA A 1 193 ? -12.009 7.578 10.728 1.00 96.00 193 ALA A C 1
ATOM 1416 O O . ALA A 1 193 ? -12.581 8.211 11.609 1.00 96.00 193 ALA A O 1
ATOM 1417 N N . GLN A 1 194 ? -11.751 8.109 9.532 1.00 94.50 194 GLN A N 1
ATOM 1418 C CA . GLN A 1 194 ? -12.156 9.462 9.153 1.00 94.50 194 GLN A CA 1
ATOM 1419 C C . GLN A 1 194 ? -13.684 9.602 9.098 1.00 94.50 194 GLN A C 1
ATOM 1421 O O . GLN A 1 194 ? -14.203 10.624 9.535 1.00 94.50 194 GLN A O 1
ATOM 1426 N N . ALA A 1 195 ? -14.406 8.574 8.632 1.00 92.75 195 ALA A N 1
ATOM 1427 C CA . ALA A 1 195 ? -15.870 8.533 8.663 1.00 92.75 195 ALA A CA 1
ATOM 1428 C C . ALA A 1 195 ? -16.442 8.671 10.078 1.00 92.75 195 ALA A C 1
ATOM 1430 O O . ALA A 1 195 ? -17.456 9.331 10.275 1.00 92.75 195 ALA A O 1
ATOM 1431 N N . LEU A 1 196 ? -15.774 8.053 11.053 1.00 94.31 196 LEU A N 1
ATOM 1432 C CA . LEU A 1 196 ? -16.122 8.106 12.472 1.00 94.31 196 LEU A CA 1
ATOM 1433 C C . LEU A 1 196 ? -15.648 9.397 13.163 1.00 94.31 196 LEU A C 1
ATOM 1435 O O . LEU A 1 196 ? -15.884 9.568 14.355 1.00 94.31 196 LEU A O 1
ATOM 1439 N N . GLY A 1 197 ? -14.960 10.295 12.448 1.00 94.25 197 GLY A N 1
ATOM 1440 C CA . GLY A 1 197 ? -14.416 11.531 13.012 1.00 94.25 197 GLY A CA 1
ATOM 1441 C C . GLY A 1 197 ? -13.139 11.344 13.838 1.00 94.25 197 GLY A C 1
ATOM 1442 O O . GLY A 1 197 ? -12.766 12.239 14.597 1.00 94.25 197 GLY A O 1
ATOM 1443 N N . CYS A 1 198 ? -12.446 10.205 13.720 1.00 96.44 198 CYS A N 1
ATOM 1444 C CA . CYS A 1 198 ? -11.163 10.007 14.391 1.00 96.44 198 CYS A CA 1
ATOM 1445 C C . CYS A 1 198 ? -10.121 11.015 13.882 1.00 96.44 198 CYS A C 1
ATOM 1447 O O . CYS A 1 198 ? -9.936 11.188 12.675 1.00 96.44 198 CYS A O 1
ATOM 1449 N N . ALA A 1 199 ? -9.384 11.626 14.809 1.00 96.94 199 ALA A N 1
ATOM 1450 C CA . ALA A 1 199 ? -8.297 12.534 14.485 1.00 96.94 199 ALA A CA 1
ATOM 1451 C C . ALA A 1 199 ? -7.195 11.815 13.691 1.00 96.94 199 ALA A C 1
ATOM 1453 O O . ALA A 1 199 ? -6.785 10.692 14.010 1.00 96.94 199 ALA A O 1
ATOM 1454 N N . THR A 1 200 ? -6.689 12.487 12.660 1.00 95.88 200 THR A N 1
ATOM 1455 C CA . THR A 1 200 ? -5.565 12.014 11.848 1.00 95.88 200 THR A CA 1
ATOM 1456 C C . THR A 1 200 ? -4.353 12.914 12.024 1.00 95.88 200 THR A C 1
ATOM 1458 O O . THR A 1 200 ? -4.488 14.117 12.225 1.00 95.88 200 THR A O 1
ATOM 1461 N N . GLY A 1 201 ? -3.162 12.342 11.894 1.00 94.31 201 GLY A N 1
ATOM 1462 C CA . GLY A 1 201 ? -1.895 13.057 12.001 1.00 94.31 201 GLY A CA 1
ATOM 1463 C C . GLY A 1 201 ? -0.888 12.556 10.979 1.00 94.31 201 GLY A C 1
ATOM 1464 O O . GLY A 1 201 ? -1.205 11.707 10.149 1.00 94.31 201 GLY A O 1
ATOM 1465 N N . ALA A 1 202 ? 0.335 13.075 11.047 1.00 92.00 202 ALA A N 1
ATOM 1466 C CA . ALA A 1 202 ? 1.432 12.632 10.199 1.00 92.00 202 ALA A CA 1
ATOM 1467 C C . ALA A 1 202 ? 2.386 11.712 10.973 1.00 92.00 202 ALA A C 1
ATOM 1469 O O . ALA A 1 202 ? 2.858 12.066 12.052 1.00 92.00 202 ALA A O 1
ATOM 1470 N N . ALA A 1 203 ? 2.720 10.560 10.395 1.00 90.75 203 ALA A N 1
ATOM 1471 C CA . ALA A 1 203 ? 3.775 9.679 10.884 1.00 90.75 203 ALA A CA 1
ATOM 1472 C C . ALA A 1 203 ? 4.576 9.132 9.699 1.00 90.75 203 ALA A C 1
ATOM 1474 O O . ALA A 1 203 ? 4.003 8.649 8.727 1.00 90.75 203 ALA A O 1
ATOM 1475 N N . ASN A 1 204 ? 5.910 9.223 9.766 1.00 86.44 204 ASN A N 1
ATOM 1476 C CA . ASN A 1 204 ? 6.819 8.754 8.709 1.00 86.44 204 ASN A CA 1
ATOM 1477 C C . ASN A 1 204 ? 6.455 9.255 7.291 1.00 86.44 204 ASN A C 1
ATOM 1479 O O . ASN A 1 204 ? 6.604 8.526 6.314 1.00 86.44 204 ASN A O 1
ATOM 1483 N N . GLY A 1 205 ? 5.963 10.494 7.179 1.00 83.38 205 GLY A N 1
ATOM 1484 C CA . GLY A 1 205 ? 5.573 11.096 5.899 1.00 83.38 205 GLY A CA 1
ATOM 1485 C C . GLY A 1 205 ? 4.203 10.660 5.367 1.00 83.38 205 GLY A C 1
ATOM 1486 O O . GLY A 1 205 ? 3.896 10.943 4.216 1.00 83.38 205 GLY A O 1
ATOM 1487 N N . GLN A 1 206 ? 3.378 9.988 6.175 1.00 88.62 206 GLN A N 1
ATOM 1488 C CA . GLN A 1 206 ? 2.049 9.510 5.786 1.00 88.62 206 GLN A CA 1
ATOM 1489 C C . GLN A 1 206 ? 0.983 10.010 6.753 1.00 88.62 206 GLN A C 1
ATOM 1491 O O . GLN A 1 206 ? 1.257 10.193 7.940 1.00 88.62 206 GLN A O 1
ATOM 1496 N N . THR A 1 207 ? -0.242 10.179 6.260 1.00 92.69 207 THR A N 1
ATOM 1497 C CA . THR A 1 207 ? -1.399 10.377 7.134 1.00 92.69 207 THR A CA 1
ATOM 1498 C C . THR A 1 207 ? -1.751 9.059 7.826 1.00 92.69 207 THR A C 1
ATOM 1500 O O . THR A 1 207 ? -1.820 8.015 7.179 1.00 92.69 207 THR A O 1
ATOM 1503 N N . VAL A 1 208 ? -1.965 9.108 9.140 1.00 96.50 208 VAL A N 1
ATOM 1504 C CA . VAL A 1 208 ? -2.332 7.966 9.992 1.00 96.50 208 VAL A CA 1
ATOM 1505 C C . VAL A 1 208 ? -3.440 8.362 10.965 1.00 96.50 208 VAL A C 1
ATOM 1507 O O . VAL A 1 208 ? -3.603 9.547 11.263 1.00 96.50 208 VAL A O 1
ATOM 1510 N N . VAL A 1 209 ? -4.173 7.387 11.506 1.00 97.81 209 VAL A N 1
ATOM 1511 C CA . VAL A 1 209 ? -5.052 7.620 12.663 1.00 97.81 209 VAL A CA 1
ATOM 1512 C C . VAL A 1 209 ? -4.189 7.920 13.888 1.00 97.81 209 VAL A C 1
ATOM 1514 O O . VAL A 1 209 ? -3.258 7.172 14.190 1.00 97.81 209 VAL A O 1
ATOM 1517 N N . GLN A 1 210 ? -4.482 9.008 14.602 1.00 97.81 210 GLN A N 1
ATOM 1518 C CA . GLN A 1 210 ? -3.810 9.310 15.864 1.00 97.81 210 GLN A CA 1
ATOM 1519 C C . GLN A 1 210 ? -4.352 8.410 16.969 1.00 97.81 210 GLN A C 1
ATOM 1521 O O . GLN A 1 210 ? -5.561 8.341 17.195 1.00 97.81 210 GLN A O 1
ATOM 1526 N N . THR A 1 211 ? -3.444 7.745 17.681 1.00 98.06 211 THR A N 1
ATOM 1527 C CA . THR A 1 211 ? -3.799 6.889 18.810 1.00 98.06 211 THR A CA 1
ATOM 1528 C C . THR A 1 211 ? -2.942 7.162 20.035 1.00 98.06 211 THR A C 1
ATOM 1530 O O . THR A 1 211 ? -1.760 7.498 19.938 1.00 98.06 211 THR A O 1
ATOM 1533 N N . GLY A 1 212 ? -3.543 6.974 21.208 1.00 96.69 212 GLY A N 1
ATOM 1534 C CA . GLY A 1 212 ? -2.842 7.009 22.485 1.00 96.69 212 GLY A CA 1
ATOM 1535 C C . GLY A 1 212 ? -2.036 5.739 22.773 1.00 96.69 212 GLY A C 1
ATOM 1536 O O . GLY A 1 212 ? -1.916 4.819 21.957 1.00 96.69 212 GLY A O 1
ATOM 1537 N N . SER A 1 213 ? -1.479 5.669 23.983 1.00 95.50 213 SER A N 1
ATOM 1538 C CA . SER A 1 213 ? -0.648 4.546 24.431 1.00 95.50 213 SER A CA 1
ATOM 1539 C C . SER A 1 213 ? -1.389 3.207 24.447 1.00 95.50 213 SER A C 1
ATOM 1541 O O . SER A 1 213 ? -0.732 2.184 24.266 1.00 95.50 213 SER A O 1
ATOM 1543 N N . TRP A 1 214 ? -2.714 3.190 24.582 1.00 96.69 214 TRP A N 1
ATOM 1544 C CA . TRP A 1 214 ? -3.551 1.985 24.594 1.00 96.69 214 TRP A CA 1
ATOM 1545 C C . TRP A 1 214 ? -4.330 1.793 23.284 1.00 96.69 214 TRP A C 1
ATOM 1547 O O . TRP A 1 214 ? -5.344 1.104 23.258 1.00 96.69 214 TRP A O 1
ATOM 1557 N N . GLN A 1 215 ? -3.853 2.397 22.188 1.00 98.19 215 GLN A N 1
ATOM 1558 C CA . GLN A 1 215 ? -4.482 2.358 20.860 1.00 98.19 215 GLN A CA 1
ATOM 1559 C C . GLN A 1 215 ? -5.863 3.031 20.764 1.00 98.19 215 GLN A C 1
ATOM 1561 O O . GLN A 1 215 ? -6.530 2.914 19.738 1.00 98.19 215 GLN A O 1
ATOM 1566 N N . GLN A 1 216 ? -6.286 3.768 21.792 1.00 98.19 216 GLN A N 1
ATOM 1567 C CA . GLN A 1 216 ? -7.506 4.571 21.767 1.00 98.19 216 GLN A CA 1
ATOM 1568 C C . GLN A 1 216 ? -7.374 5.731 20.777 1.00 98.19 216 GLN A C 1
ATOM 1570 O O . GLN A 1 216 ? -6.321 6.371 20.718 1.00 98.19 216 GLN A O 1
ATOM 1575 N N . THR A 1 217 ? -8.426 5.992 20.005 1.00 98.56 217 THR A N 1
ATOM 1576 C CA . THR A 1 217 ? -8.517 7.153 19.107 1.00 98.56 217 THR A CA 1
ATOM 1577 C C . THR A 1 217 ? -9.035 8.383 19.864 1.00 98.56 217 THR A C 1
ATOM 1579 O O . THR A 1 217 ? -9.243 8.336 21.076 1.00 98.56 217 THR A O 1
ATOM 1582 N N . SER A 1 218 ? -9.271 9.492 19.156 1.00 98.00 218 SER A N 1
ATOM 1583 C CA . SER A 1 218 ? -9.959 10.664 19.716 1.00 98.00 218 SER A CA 1
ATOM 1584 C C . SER A 1 218 ? -11.445 10.429 20.015 1.00 98.00 218 SER A C 1
ATOM 1586 O O . SER A 1 218 ? -12.053 11.254 20.691 1.00 98.00 218 SER A O 1
ATOM 1588 N N . ILE A 1 219 ? -12.038 9.342 19.511 1.00 97.81 219 ILE A N 1
ATOM 1589 C CA . ILE A 1 219 ? -13.443 8.998 19.739 1.00 97.81 219 ILE A CA 1
ATOM 1590 C C . ILE A 1 219 ? -13.524 7.974 20.883 1.00 97.81 219 ILE A C 1
ATOM 1592 O O . ILE A 1 219 ? -12.934 6.893 20.767 1.00 97.81 219 ILE A O 1
ATOM 1596 N N . PRO A 1 220 ? -14.234 8.276 21.989 1.00 96.62 220 PRO A N 1
ATOM 1597 C CA . PRO A 1 220 ? -14.385 7.351 23.109 1.00 96.62 220 PRO A CA 1
ATOM 1598 C C . PRO A 1 220 ? -14.944 5.993 22.674 1.00 96.62 220 PRO A C 1
ATOM 1600 O O . PRO A 1 220 ? -15.853 5.914 21.854 1.00 96.62 220 PRO A O 1
ATOM 1603 N N . GLY A 1 221 ? -14.379 4.912 23.215 1.00 96.69 221 GLY A N 1
ATOM 1604 C CA . GLY A 1 221 ? -14.769 3.542 22.866 1.00 96.69 221 GLY A CA 1
ATOM 1605 C C . GLY A 1 221 ? -14.266 3.050 21.501 1.00 96.69 221 GLY A C 1
ATOM 1606 O O . GLY A 1 221 ? -14.426 1.867 21.204 1.00 96.69 221 GLY A O 1
ATOM 1607 N N . VAL A 1 222 ? -13.612 3.899 20.699 1.00 98.44 222 VAL A N 1
ATOM 1608 C CA . VAL A 1 222 ? -13.036 3.528 19.398 1.00 98.44 222 VAL A CA 1
ATOM 1609 C C . VAL A 1 222 ? -11.511 3.471 19.480 1.00 98.44 222 VAL A C 1
ATOM 1611 O O . VAL A 1 222 ? -10.842 4.422 19.892 1.00 98.44 222 VAL A O 1
ATOM 1614 N N . TYR A 1 223 ? -10.952 2.358 19.021 1.00 98.69 223 TYR A N 1
ATOM 1615 C CA . TYR A 1 223 ? -9.526 2.056 18.979 1.00 98.69 223 TYR A CA 1
ATOM 1616 C C . TYR A 1 223 ? -9.082 1.840 17.532 1.00 98.69 223 TYR A C 1
ATOM 1618 O O . TYR A 1 223 ? -9.881 1.445 16.684 1.00 98.69 223 TYR A O 1
ATOM 1626 N N . CYS A 1 224 ? -7.801 2.049 17.237 1.00 98.69 224 CYS A N 1
ATOM 1627 C CA . CYS A 1 224 ? -7.225 1.730 15.932 1.00 98.69 224 CYS A CA 1
ATOM 1628 C C . CYS A 1 224 ? -5.901 0.981 16.094 1.00 98.69 224 CYS A C 1
ATOM 1630 O O . CYS A 1 224 ? -5.081 1.317 16.947 1.00 98.69 224 CYS A O 1
ATOM 1632 N N . ALA A 1 225 ? -5.692 -0.059 15.293 1.00 98.50 225 ALA A N 1
ATOM 1633 C CA . ALA A 1 225 ? -4.529 -0.925 15.405 1.00 98.50 225 ALA A CA 1
ATOM 1634 C C . ALA A 1 225 ? -3.950 -1.317 14.045 1.00 98.50 225 ALA A C 1
ATOM 1636 O O . ALA A 1 225 ? -4.654 -1.398 13.035 1.00 98.50 225 ALA A O 1
ATOM 1637 N N . GLY A 1 226 ? -2.647 -1.600 14.050 1.00 98.12 226 GLY A N 1
ATOM 1638 C CA . GLY A 1 226 ? -1.901 -1.984 12.867 1.00 98.12 226 GLY A CA 1
ATOM 1639 C C . GLY A 1 226 ? -1.738 -0.835 11.894 1.00 98.12 226 GLY A C 1
ATOM 1640 O O . GLY A 1 226 ? -1.585 0.322 12.285 1.00 98.12 226 GLY A O 1
ATOM 1641 N N . GLU A 1 227 ? -1.766 -1.168 10.608 1.00 97.31 227 GLU A N 1
ATOM 1642 C CA . GLU A 1 227 ? -1.312 -0.275 9.540 1.00 97.31 227 GLU A CA 1
ATOM 1643 C C . GLU A 1 227 ? -2.119 1.034 9.434 1.00 97.31 227 GLU A C 1
ATOM 1645 O O . GLU A 1 227 ? -1.598 2.027 8.931 1.00 97.31 227 GLU A O 1
ATOM 1650 N N . GLY A 1 228 ? -3.344 1.087 9.978 1.00 97.00 228 GLY A N 1
ATOM 1651 C CA . GLY A 1 228 ? -4.124 2.326 10.122 1.00 97.00 228 GLY A CA 1
ATOM 1652 C C . GLY A 1 228 ? -3.435 3.398 10.982 1.00 97.00 228 GLY A C 1
ATOM 1653 O O . GLY A 1 228 ? -3.655 4.593 10.785 1.00 97.00 228 GLY A O 1
ATOM 1654 N N . THR A 1 229 ? -2.552 2.979 11.894 1.00 97.12 229 THR A N 1
ATOM 1655 C CA . THR A 1 229 ? -1.755 3.851 12.776 1.00 97.12 229 THR A CA 1
ATOM 1656 C C . THR A 1 229 ? -0.325 4.087 12.267 1.00 97.12 229 THR A C 1
ATOM 1658 O O . THR A 1 229 ? 0.461 4.799 12.896 1.00 97.12 229 THR A O 1
ATOM 1661 N N . GLY A 1 230 ? 0.008 3.533 11.096 1.00 96.19 230 GLY A N 1
ATOM 1662 C CA . GLY A 1 230 ? 1.305 3.656 10.434 1.00 96.19 230 GLY A CA 1
ATOM 1663 C C . GLY A 1 230 ? 1.844 2.319 9.934 1.00 96.19 230 GLY A C 1
ATOM 1664 O O . GLY A 1 230 ? 1.608 1.270 10.527 1.00 96.19 230 GLY A O 1
ATOM 1665 N N . ILE A 1 231 ? 2.603 2.362 8.837 1.00 95.81 231 ILE A N 1
ATOM 1666 C CA . ILE A 1 231 ? 3.131 1.160 8.184 1.00 95.81 231 ILE A CA 1
ATOM 1667 C C . ILE A 1 231 ? 4.287 0.572 8.999 1.00 95.81 231 ILE A C 1
ATOM 1669 O O . ILE A 1 231 ? 5.339 1.205 9.137 1.00 95.81 231 ILE A O 1
ATOM 1673 N N . GLY A 1 232 ? 4.113 -0.638 9.536 1.00 93.19 232 GLY A N 1
ATOM 1674 C CA . GLY A 1 232 ? 5.090 -1.248 10.448 1.00 93.19 232 GLY A CA 1
ATOM 1675 C C . GLY A 1 232 ? 5.258 -2.758 10.339 1.00 93.19 232 GLY A C 1
ATOM 1676 O O . GLY A 1 232 ? 6.203 -3.308 10.914 1.00 93.19 232 GLY A O 1
ATOM 1677 N N . GLY A 1 233 ? 4.412 -3.420 9.555 1.00 93.31 233 GLY A N 1
ATOM 1678 C CA . GLY A 1 233 ? 4.446 -4.854 9.326 1.00 93.31 233 GLY A CA 1
ATOM 1679 C C . GLY A 1 233 ? 3.672 -5.653 10.373 1.00 93.31 233 GLY A C 1
ATOM 1680 O O . GLY A 1 233 ? 3.200 -5.142 11.389 1.00 93.31 233 GLY A O 1
ATOM 1681 N N . VAL A 1 234 ? 3.566 -6.957 10.106 1.00 94.75 234 VAL A N 1
ATOM 1682 C CA . VAL A 1 234 ? 2.689 -7.878 10.844 1.00 94.75 234 VAL A CA 1
ATOM 1683 C C . VAL A 1 234 ? 2.947 -7.899 12.352 1.00 94.75 234 VAL A C 1
ATOM 1685 O O . VAL A 1 234 ? 1.993 -7.892 13.118 1.00 94.75 234 VAL A O 1
ATOM 1688 N N . ASP A 1 235 ? 4.205 -7.872 12.798 1.00 96.25 235 ASP A N 1
ATOM 1689 C CA . ASP A 1 235 ? 4.519 -7.973 14.227 1.00 96.25 235 ASP A CA 1
ATOM 1690 C C . ASP A 1 235 ? 4.061 -6.732 15.001 1.00 96.25 235 ASP A C 1
ATOM 1692 O O . ASP A 1 235 ? 3.516 -6.855 16.096 1.00 96.25 235 ASP A O 1
ATOM 1696 N N . LEU A 1 236 ? 4.215 -5.536 14.415 1.00 97.31 236 LEU A N 1
ATOM 1697 C CA . LEU A 1 236 ? 3.687 -4.318 15.025 1.00 97.31 236 LEU A CA 1
ATOM 1698 C C . LEU A 1 236 ? 2.156 -4.367 15.068 1.00 97.31 236 LEU A C 1
ATOM 1700 O O . LEU A 1 236 ? 1.568 -4.100 16.114 1.00 97.31 236 LEU A O 1
ATOM 1704 N N . ALA A 1 237 ? 1.527 -4.775 13.962 1.00 98.12 237 ALA A N 1
ATOM 1705 C CA . ALA A 1 237 ? 0.075 -4.839 13.855 1.00 98.12 237 ALA A CA 1
ATOM 1706 C C . ALA A 1 237 ? -0.565 -5.828 14.837 1.00 98.12 237 ALA A C 1
ATOM 1708 O O . ALA A 1 237 ? -1.586 -5.510 15.444 1.00 98.12 237 ALA A O 1
ATOM 1709 N N . LEU A 1 238 ? 0.048 -6.997 15.043 1.00 97.94 238 LEU A N 1
ATOM 1710 C CA . LEU A 1 238 ? -0.423 -7.985 16.015 1.00 97.94 238 LEU A CA 1
ATOM 1711 C C . LEU A 1 238 ? -0.364 -7.444 17.446 1.00 97.94 238 LEU A C 1
ATOM 1713 O O . LEU A 1 238 ? -1.318 -7.598 18.209 1.00 97.94 238 LEU A O 1
ATOM 1717 N N . VAL A 1 239 ? 0.736 -6.783 17.808 1.00 98.12 239 VAL A N 1
ATOM 1718 C CA . VAL A 1 239 ? 0.917 -6.231 19.155 1.00 98.12 239 VAL A CA 1
ATOM 1719 C C . VAL A 1 239 ? -0.023 -5.054 19.401 1.00 98.12 239 VAL A C 1
ATOM 1721 O O . VAL A 1 239 ? -0.631 -4.962 20.465 1.00 98.12 239 VAL A O 1
ATOM 1724 N N . GLU A 1 240 ? -0.199 -4.174 18.420 1.00 98.50 240 GLU A N 1
ATOM 1725 C CA . GLU A 1 240 ? -1.168 -3.080 18.504 1.00 98.50 240 GLU A CA 1
ATOM 1726 C C . GLU A 1 240 ? -2.606 -3.597 18.586 1.00 98.50 240 GLU A C 1
ATOM 1728 O O . GLU A 1 240 ? -3.382 -3.099 19.399 1.00 98.50 240 GLU A O 1
ATOM 1733 N N . GLY A 1 241 ? -2.949 -4.644 17.830 1.00 98.25 241 GLY A N 1
ATOM 1734 C CA . GLY A 1 241 ? -4.248 -5.309 17.929 1.00 98.25 241 GLY A CA 1
ATOM 1735 C C . GLY A 1 241 ? -4.481 -5.908 19.315 1.00 98.25 241 GLY A C 1
ATOM 1736 O O . GLY A 1 241 ? -5.553 -5.734 19.893 1.00 98.25 241 GLY A O 1
ATOM 1737 N N . ARG A 1 242 ? -3.453 -6.538 19.899 1.00 98.12 242 ARG A N 1
ATOM 1738 C CA . ARG A 1 242 ? -3.496 -7.048 21.276 1.00 98.12 242 ARG A CA 1
ATOM 1739 C C . ARG A 1 242 ? -3.722 -5.926 22.289 1.00 98.12 242 ARG A C 1
ATOM 1741 O O . ARG A 1 242 ? -4.555 -6.084 23.174 1.00 98.12 242 ARG A O 1
ATOM 1748 N N . ILE A 1 243 ? -3.012 -4.803 22.163 1.00 98.50 243 ILE A N 1
ATOM 1749 C CA . ILE A 1 243 ? -3.186 -3.640 23.047 1.00 98.50 243 ILE A CA 1
ATOM 1750 C C . ILE A 1 243 ? -4.614 -3.095 22.940 1.00 98.50 243 ILE A C 1
ATOM 1752 O O . ILE A 1 243 ? -5.259 -2.909 23.968 1.00 98.50 243 ILE A O 1
ATOM 1756 N N . ALA A 1 244 ? -5.118 -2.891 21.720 1.00 98.25 244 ALA A N 1
ATOM 1757 C CA . ALA A 1 244 ? -6.476 -2.400 21.492 1.00 98.25 244 ALA A CA 1
ATOM 1758 C C . ALA A 1 244 ? -7.533 -3.349 22.078 1.00 98.25 244 ALA A C 1
ATOM 1760 O O . ALA A 1 244 ? -8.455 -2.894 22.746 1.00 98.25 244 ALA A O 1
ATOM 1761 N N . GLY A 1 245 ? -7.371 -4.664 21.893 1.00 97.12 245 GLY A N 1
ATOM 1762 C CA . GLY A 1 245 ? -8.267 -5.671 22.464 1.00 97.12 245 GLY A CA 1
ATOM 1763 C C . GLY A 1 245 ? -8.268 -5.670 23.994 1.00 97.12 245 GLY A C 1
ATOM 1764 O O . GLY A 1 245 ? -9.336 -5.641 24.598 1.00 97.12 245 GLY A O 1
ATOM 1765 N N . LEU A 1 246 ? -7.087 -5.631 24.625 1.00 97.56 246 LEU A N 1
ATOM 1766 C CA . LEU A 1 246 ? -6.961 -5.548 26.087 1.00 97.56 246 LEU A CA 1
ATOM 1767 C C . LEU A 1 246 ? -7.584 -4.264 26.645 1.00 97.56 246 LEU A C 1
ATOM 1769 O O . LEU A 1 246 ? -8.235 -4.306 27.687 1.00 97.56 246 LEU A O 1
ATOM 1773 N N . ALA A 1 247 ? -7.396 -3.136 25.956 1.00 97.62 247 ALA A N 1
ATOM 1774 C CA . ALA A 1 247 ? -7.982 -1.858 26.341 1.00 97.62 247 ALA A CA 1
ATOM 1775 C C . ALA A 1 247 ? -9.514 -1.883 26.220 1.00 97.62 247 ALA A C 1
ATOM 1777 O O . ALA A 1 247 ? -10.202 -1.513 27.168 1.00 97.62 247 ALA A O 1
ATOM 1778 N N . ALA A 1 248 ? -10.036 -2.377 25.094 1.00 96.75 248 ALA A N 1
ATOM 1779 C CA . ALA A 1 248 ? -11.470 -2.494 24.835 1.00 96.75 248 ALA A CA 1
ATOM 1780 C C . ALA A 1 248 ? -12.174 -3.474 25.788 1.00 96.75 248 ALA A C 1
ATOM 1782 O O . ALA A 1 248 ? -13.351 -3.303 26.079 1.00 96.75 248 ALA A O 1
ATOM 1783 N N . SER A 1 249 ? -11.471 -4.492 26.295 1.00 95.19 249 SER A N 1
ATOM 1784 C CA . SER A 1 249 ? -12.023 -5.445 27.266 1.00 95.19 249 SER A CA 1
ATOM 1785 C C . SER A 1 249 ? -11.747 -5.079 28.731 1.00 95.19 249 SER A C 1
ATOM 1787 O O . SER A 1 249 ? -11.999 -5.903 29.606 1.00 95.19 249 SER A O 1
ATOM 1789 N N . GLY A 1 250 ? -11.138 -3.921 29.016 1.00 95.12 250 GLY A N 1
ATOM 1790 C CA . GLY A 1 250 ? -10.791 -3.500 30.381 1.00 95.12 250 GLY A CA 1
ATOM 1791 C C . GLY A 1 250 ? -9.690 -4.324 31.072 1.00 95.12 250 GLY A C 1
ATOM 1792 O O . GLY A 1 250 ? -9.531 -4.231 32.283 1.00 95.12 250 GLY A O 1
ATOM 1793 N N . GLN A 1 251 ? -8.910 -5.119 30.332 1.00 94.19 251 GLN A N 1
ATOM 1794 C CA . GLN A 1 251 ? -7.858 -6.001 30.869 1.00 94.19 251 GLN A CA 1
ATOM 1795 C C . GLN A 1 251 ? -6.474 -5.332 30.834 1.00 94.19 251 GLN A C 1
ATOM 1797 O O . GLN A 1 251 ? -5.489 -5.887 30.330 1.00 94.19 251 GLN A O 1
ATOM 1802 N N . THR A 1 252 ? -6.387 -4.101 31.335 1.00 91.62 252 THR A N 1
ATOM 1803 C CA . THR A 1 252 ? -5.176 -3.267 31.249 1.00 91.62 252 THR A CA 1
ATOM 1804 C C . THR A 1 252 ? -3.987 -3.841 32.026 1.00 91.62 252 THR A C 1
ATOM 1806 O O . THR A 1 252 ? -2.840 -3.596 31.650 1.00 91.62 252 THR A O 1
ATOM 1809 N N . GLN A 1 253 ? -4.228 -4.694 33.025 1.00 91.94 253 GLN A N 1
ATOM 1810 C CA . GLN A 1 253 ? -3.193 -5.385 33.798 1.00 91.94 253 GLN A CA 1
ATOM 1811 C C . GLN A 1 253 ? -2.281 -6.290 32.949 1.00 91.94 253 GLN A C 1
ATOM 1813 O O . GLN A 1 253 ? -1.139 -6.542 33.323 1.00 91.94 253 GLN A O 1
ATOM 1818 N N . HIS A 1 254 ? -2.739 -6.752 31.779 1.00 91.50 254 HIS A N 1
ATOM 1819 C CA . HIS A 1 254 ? -1.953 -7.604 30.874 1.00 91.50 254 HIS A CA 1
ATOM 1820 C C . HIS A 1 254 ? -1.214 -6.817 29.777 1.00 91.50 254 HIS A C 1
ATOM 1822 O O . HIS A 1 254 ? -0.634 -7.412 28.864 1.00 91.50 254 HIS A O 1
ATOM 1828 N N . MET A 1 255 ? -1.251 -5.482 29.821 1.00 93.69 255 MET A N 1
ATOM 1829 C CA . MET A 1 255 ? -0.829 -4.641 28.700 1.00 93.69 255 MET A CA 1
ATOM 1830 C C . MET A 1 255 ? 0.675 -4.355 28.667 1.00 93.69 255 MET A C 1
ATOM 1832 O O . MET A 1 255 ? 1.220 -4.165 27.581 1.00 93.69 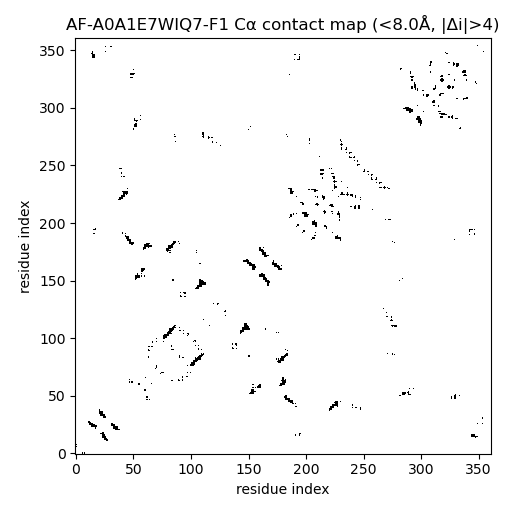255 MET A O 1
ATOM 1836 N N . GLN A 1 256 ? 1.359 -4.356 29.817 1.00 93.31 256 GLN A N 1
ATOM 1837 C CA . GLN A 1 256 ? 2.741 -3.867 29.922 1.00 93.31 256 GLN A CA 1
ATOM 1838 C C . GLN A 1 256 ? 3.700 -4.565 28.946 1.00 93.31 256 GLN A C 1
ATOM 1840 O O . GLN A 1 256 ? 4.370 -3.900 28.160 1.00 93.31 256 GLN A O 1
ATOM 1845 N N . ALA A 1 257 ? 3.677 -5.900 28.900 1.00 93.88 257 ALA A N 1
ATOM 1846 C CA . ALA A 1 257 ? 4.520 -6.667 27.982 1.00 93.88 257 ALA A CA 1
ATOM 1847 C C . ALA A 1 257 ? 4.265 -6.313 26.502 1.00 93.88 257 ALA A C 1
ATOM 1849 O O . ALA A 1 257 ? 5.198 -6.252 25.701 1.00 93.88 257 ALA A O 1
ATOM 1850 N N . ALA A 1 258 ? 3.010 -6.036 26.133 1.00 96.31 258 ALA A N 1
ATOM 1851 C CA . ALA A 1 258 ? 2.661 -5.629 24.776 1.00 96.31 258 ALA A CA 1
ATOM 1852 C C . ALA A 1 258 ? 3.148 -4.200 24.462 1.00 96.31 258 ALA A C 1
ATOM 1854 O O . ALA A 1 258 ? 3.562 -3.928 23.336 1.00 96.31 258 ALA A O 1
ATOM 1855 N N . LEU A 1 259 ? 3.156 -3.285 25.439 1.00 9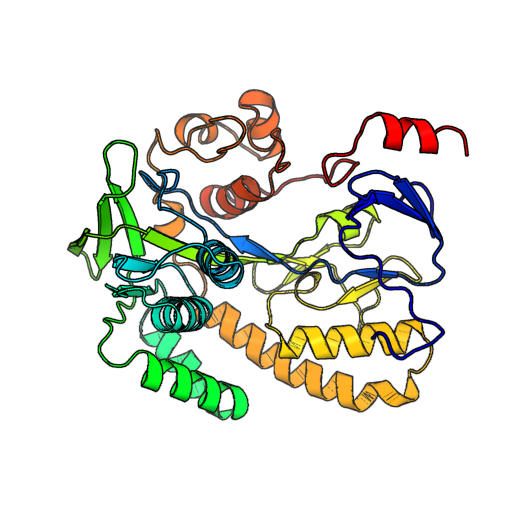6.38 259 LEU A N 1
ATOM 1856 C CA . LEU A 1 259 ? 3.687 -1.927 25.257 1.00 96.38 259 LEU A CA 1
ATOM 1857 C C . LEU A 1 259 ? 5.191 -1.943 24.96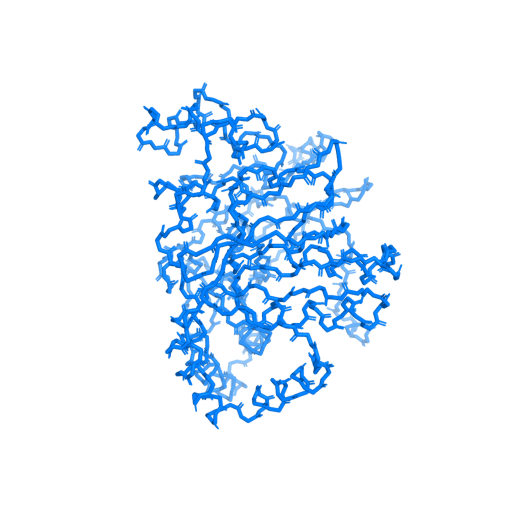2 1.00 96.38 259 LEU A C 1
ATOM 1859 O O . LEU A 1 259 ? 5.636 -1.262 24.030 1.00 96.38 259 LEU A O 1
ATOM 1863 N N . ASP A 1 260 ? 5.946 -2.753 25.704 1.00 95.06 260 ASP A N 1
ATOM 1864 C CA . ASP A 1 260 ? 7.392 -2.908 25.525 1.00 95.06 260 ASP A CA 1
ATOM 1865 C C . ASP A 1 260 ? 7.711 -3.528 24.159 1.00 95.06 260 ASP A C 1
ATOM 1867 O O . ASP A 1 260 ? 8.578 -3.051 23.413 1.00 95.06 260 ASP A O 1
ATOM 1871 N N . GLU A 1 261 ? 6.942 -4.548 23.773 1.00 95.62 261 GLU A N 1
ATOM 1872 C CA . GLU A 1 261 ? 7.066 -5.168 22.462 1.00 95.62 261 GLU A CA 1
ATOM 1873 C C . GLU A 1 261 ? 6.752 -4.180 21.324 1.00 95.62 261 GLU A C 1
ATOM 1875 O O . GLU A 1 261 ? 7.509 -4.083 20.349 1.00 95.62 261 GLU A O 1
ATOM 1880 N N . ARG A 1 262 ? 5.687 -3.380 21.463 1.00 97.25 262 ARG A N 1
ATOM 1881 C CA . ARG A 1 262 ? 5.314 -2.352 20.482 1.00 97.25 262 ARG A CA 1
ATOM 1882 C C . ARG A 1 262 ? 6.436 -1.337 20.301 1.00 97.25 262 ARG A C 1
ATOM 1884 O O . ARG A 1 262 ? 6.737 -0.958 19.170 1.00 97.25 262 ARG A O 1
ATOM 1891 N N . ALA A 1 263 ? 7.082 -0.900 21.383 1.00 95.81 263 ALA A N 1
ATOM 1892 C CA . ALA A 1 263 ? 8.181 0.061 21.310 1.00 95.81 263 ALA A CA 1
ATOM 1893 C C . ALA A 1 263 ? 9.355 -0.468 20.464 1.00 95.81 263 ALA A C 1
ATOM 1895 O O . ALA A 1 263 ? 9.920 0.270 19.648 1.00 95.81 263 ALA A O 1
ATOM 1896 N N . ARG A 1 264 ? 9.692 -1.759 20.591 1.00 95.06 264 ARG A N 1
ATOM 1897 C CA . ARG A 1 264 ? 10.704 -2.424 19.752 1.00 95.06 264 ARG A CA 1
ATOM 1898 C C . ARG A 1 264 ? 10.297 -2.430 18.278 1.00 95.06 264 ARG A C 1
ATOM 1900 O O . ARG A 1 264 ? 11.107 -2.070 17.418 1.00 95.06 264 ARG A O 1
ATOM 1907 N N . TRP A 1 265 ? 9.054 -2.796 17.978 1.00 96.44 265 TRP A N 1
ATOM 1908 C CA . TRP A 1 265 ? 8.574 -2.868 16.597 1.00 96.44 265 TRP A CA 1
ATOM 1909 C C . TRP A 1 265 ? 8.387 -1.492 15.948 1.00 96.44 265 TRP A C 1
ATOM 1911 O O . TRP A 1 265 ? 8.719 -1.339 14.774 1.00 96.44 265 TRP A O 1
ATOM 1921 N N . LYS A 1 266 ? 8.028 -0.448 16.706 1.00 95.88 266 LYS A N 1
ATOM 1922 C CA . LYS A 1 266 ? 8.030 0.942 16.214 1.00 95.88 266 LYS A CA 1
ATOM 1923 C C . LYS A 1 266 ? 9.424 1.401 15.775 1.00 95.88 266 LYS A C 1
ATOM 1925 O O . LYS A 1 266 ? 9.564 2.040 14.734 1.00 95.88 266 LYS A O 1
ATOM 1930 N N . LYS A 1 267 ? 10.484 1.013 16.499 1.00 95.31 267 LYS A N 1
ATOM 1931 C CA . LYS A 1 267 ? 11.876 1.273 16.073 1.00 95.31 267 LYS A CA 1
ATOM 1932 C C . LYS A 1 267 ? 12.239 0.530 14.784 1.00 95.31 267 LYS A C 1
ATOM 1934 O O . LYS A 1 267 ? 13.028 1.034 13.988 1.00 95.31 267 LYS A O 1
ATOM 1939 N N . PHE A 1 268 ? 11.714 -0.677 14.566 1.00 95.38 268 PHE A N 1
ATOM 1940 C CA . PHE A 1 268 ? 11.879 -1.393 13.295 1.00 95.38 268 PHE A CA 1
ATOM 1941 C C . PHE A 1 268 ? 11.132 -0.694 12.151 1.00 95.38 268 PHE A C 1
ATOM 1943 O O . PHE A 1 268 ? 11.748 -0.400 11.128 1.00 95.38 268 PHE A O 1
ATOM 1950 N N . ALA A 1 269 ? 9.864 -0.337 12.359 1.00 95.25 269 ALA A N 1
ATOM 1951 C CA . ALA A 1 269 ? 9.042 0.389 11.392 1.00 95.25 269 ALA A CA 1
ATOM 1952 C C . ALA A 1 269 ? 9.682 1.722 10.962 1.00 95.25 269 ALA A C 1
ATOM 1954 O O . ALA A 1 269 ? 9.773 2.014 9.774 1.00 95.25 269 ALA A O 1
ATOM 1955 N N . ALA A 1 270 ? 10.237 2.494 11.902 1.00 95.12 270 ALA A N 1
ATOM 1956 C CA . ALA A 1 270 ? 10.937 3.742 11.585 1.00 95.12 270 ALA A CA 1
ATOM 1957 C C . ALA A 1 270 ? 12.196 3.528 10.717 1.00 95.12 270 ALA A C 1
ATOM 1959 O O . ALA A 1 270 ? 12.501 4.336 9.837 1.00 95.12 270 ALA A O 1
ATOM 1960 N N . ARG A 1 271 ? 12.939 2.433 10.940 1.00 95.12 271 ARG A N 1
ATOM 1961 C CA . ARG A 1 271 ? 14.093 2.066 10.098 1.00 95.12 271 ARG A CA 1
ATOM 1962 C C . ARG A 1 271 ? 13.655 1.634 8.704 1.00 95.12 271 ARG A C 1
ATOM 1964 O O . ARG A 1 271 ? 14.306 2.015 7.736 1.00 95.12 271 ARG A O 1
ATOM 1971 N N . LEU A 1 272 ? 12.559 0.881 8.616 1.00 94.69 272 LEU A N 1
ATOM 1972 C CA . LEU A 1 272 ? 11.937 0.480 7.358 1.00 94.69 272 LEU A CA 1
ATOM 1973 C C . LEU A 1 272 ? 11.525 1.714 6.543 1.00 94.69 272 LEU A C 1
ATOM 1975 O O . LEU A 1 272 ? 12.003 1.893 5.427 1.00 94.69 272 LEU A O 1
ATOM 1979 N N . ALA A 1 273 ? 10.730 2.610 7.131 1.00 95.25 273 ALA A N 1
ATOM 1980 C CA . ALA A 1 273 ? 10.258 3.821 6.465 1.00 95.25 273 ALA A CA 1
ATOM 1981 C C . ALA A 1 273 ? 11.410 4.697 5.946 1.00 95.25 273 ALA A C 1
ATOM 1983 O O . ALA A 1 273 ? 11.353 5.207 4.832 1.00 95.25 273 ALA A O 1
ATOM 1984 N N . ARG A 1 274 ? 12.498 4.826 6.718 1.00 95.38 274 ARG A N 1
ATOM 1985 C CA . ARG A 1 274 ? 13.682 5.596 6.307 1.00 95.38 274 ARG A CA 1
ATOM 1986 C C . ARG A 1 274 ? 14.461 4.939 5.169 1.00 95.38 274 ARG A C 1
ATOM 1988 O O . ARG A 1 274 ? 14.965 5.636 4.297 1.00 95.38 274 ARG A O 1
ATOM 1995 N N . ALA A 1 275 ? 14.627 3.619 5.210 1.00 96.00 275 ALA A N 1
ATOM 1996 C CA . ALA A 1 275 ? 15.430 2.896 4.226 1.00 96.00 275 ALA A CA 1
ATOM 1997 C C . ALA A 1 275 ? 14.768 2.844 2.845 1.00 96.00 275 ALA A C 1
ATOM 1999 O O . ALA A 1 275 ? 15.465 2.860 1.833 1.00 96.00 275 ALA A O 1
ATOM 2000 N N . PHE A 1 276 ? 13.437 2.804 2.829 1.00 96.19 276 PHE A N 1
ATOM 2001 C CA . PHE A 1 276 ? 12.621 2.651 1.627 1.00 96.19 276 PHE A CA 1
ATOM 2002 C C . PHE A 1 276 ? 11.805 3.910 1.311 1.00 96.19 276 PHE A C 1
ATOM 2004 O O . PHE A 1 276 ? 10.788 3.840 0.623 1.00 96.19 276 PHE A O 1
ATOM 2011 N N . ALA A 1 277 ? 12.248 5.070 1.807 1.00 95.69 277 ALA A N 1
ATOM 2012 C CA . ALA A 1 277 ? 11.696 6.354 1.401 1.00 95.69 277 ALA A CA 1
ATOM 2013 C C . ALA A 1 277 ? 11.812 6.504 -0.124 1.00 95.69 277 ALA A C 1
ATOM 2015 O O . ALA A 1 277 ? 12.832 6.137 -0.720 1.00 95.69 277 ALA A O 1
ATOM 2016 N N . LEU A 1 278 ? 10.750 7.002 -0.754 1.00 95.44 278 LEU A N 1
ATOM 2017 C CA . LEU A 1 278 ? 10.693 7.136 -2.205 1.00 95.44 278 LEU A CA 1
ATOM 2018 C C . LEU A 1 278 ? 11.680 8.197 -2.669 1.00 95.44 278 LEU A C 1
ATOM 2020 O O . LEU A 1 278 ? 11.732 9.290 -2.104 1.00 95.44 278 LEU A O 1
ATOM 2024 N N . ARG A 1 279 ? 12.458 7.876 -3.702 1.00 94.06 279 ARG A N 1
ATOM 2025 C CA . ARG A 1 279 ? 13.310 8.881 -4.328 1.00 94.06 279 ARG A CA 1
ATOM 2026 C C . ARG A 1 279 ? 12.469 9.862 -5.170 1.00 94.06 279 ARG A C 1
ATOM 2028 O O . ARG A 1 279 ? 11.466 9.433 -5.749 1.00 94.06 279 ARG A O 1
ATOM 2035 N N . PRO A 1 280 ? 12.870 11.143 -5.271 1.00 93.69 280 PRO A N 1
ATOM 2036 C CA . PRO A 1 280 ? 12.101 12.174 -5.974 1.00 93.69 280 PRO A CA 1
ATOM 2037 C C . PRO A 1 280 ? 11.831 11.884 -7.454 1.00 93.69 280 PRO A C 1
ATOM 2039 O O . PRO A 1 280 ? 10.782 12.262 -7.960 1.00 93.69 280 PRO A O 1
ATOM 2042 N N . GLU A 1 281 ? 12.726 11.173 -8.144 1.00 93.69 281 GLU A N 1
ATOM 2043 C CA . GLU A 1 281 ? 12.586 10.847 -9.571 1.00 93.69 281 GLU A CA 1
ATOM 2044 C C . GLU A 1 281 ? 11.349 9.980 -9.847 1.00 93.69 281 GLU A C 1
ATOM 2046 O O . GLU A 1 281 ? 10.809 9.981 -10.949 1.00 93.69 281 GLU A O 1
ATOM 2051 N N . LEU A 1 282 ? 10.857 9.254 -8.838 1.00 95.38 282 LEU A N 1
ATOM 2052 C CA . LEU A 1 282 ? 9.630 8.468 -8.965 1.00 95.38 282 LEU A CA 1
ATOM 2053 C C . LEU A 1 282 ? 8.380 9.349 -9.122 1.00 95.38 282 LEU A C 1
ATOM 2055 O O . LEU A 1 282 ? 7.378 8.881 -9.655 1.00 95.38 282 LEU A O 1
ATOM 2059 N N . ALA A 1 283 ? 8.429 10.610 -8.679 1.00 95.00 283 ALA A N 1
ATOM 2060 C CA . ALA A 1 283 ? 7.340 11.571 -8.841 1.00 95.00 283 ALA A CA 1
ATOM 2061 C C . ALA A 1 283 ? 7.287 12.185 -10.251 1.00 95.00 283 ALA A C 1
ATOM 2063 O O . ALA A 1 283 ? 6.343 12.899 -10.569 1.00 95.00 283 ALA A O 1
ATOM 2064 N N . THR A 1 284 ? 8.278 11.917 -11.105 1.00 95.44 284 THR A N 1
ATOM 2065 C CA . THR A 1 284 ? 8.380 12.513 -12.446 1.00 95.44 284 THR A CA 1
ATOM 2066 C C . THR A 1 284 ? 8.233 11.486 -13.568 1.00 95.44 284 THR A C 1
ATOM 2068 O O . THR A 1 284 ? 8.568 11.784 -14.709 1.00 95.44 284 THR A O 1
ATOM 2071 N N . LEU A 1 285 ? 7.784 10.262 -13.262 1.00 96.31 285 LEU A N 1
ATOM 2072 C CA . LEU A 1 285 ? 7.701 9.176 -14.248 1.00 96.31 285 LEU A CA 1
ATOM 2073 C C . LEU A 1 285 ? 6.514 9.301 -15.201 1.00 96.31 285 LEU A C 1
ATOM 2075 O O . LEU A 1 285 ? 6.582 8.797 -16.317 1.00 96.31 285 LEU A O 1
ATOM 2079 N N . ALA A 1 286 ? 5.422 9.927 -14.763 1.00 97.38 286 ALA A N 1
ATOM 2080 C CA . ALA A 1 286 ? 4.216 10.056 -15.567 1.00 97.38 286 ALA A CA 1
ATOM 2081 C C . ALA A 1 286 ? 4.454 10.998 -16.761 1.00 97.38 286 ALA A C 1
ATOM 2083 O O . ALA A 1 286 ? 4.760 12.178 -16.580 1.00 97.38 286 ALA A O 1
ATOM 2084 N N . ALA A 1 287 ? 4.271 10.483 -17.976 1.00 97.69 287 ALA A N 1
ATOM 2085 C CA . ALA A 1 287 ? 4.177 11.296 -19.186 1.00 97.69 287 ALA A CA 1
ATOM 2086 C C . ALA A 1 287 ? 2.781 11.927 -19.298 1.00 97.69 287 ALA A C 1
ATOM 2088 O O . ALA A 1 287 ? 1.871 11.561 -18.559 1.00 97.69 287 ALA A O 1
ATOM 2089 N N . ASP A 1 288 ? 2.604 12.875 -20.212 1.00 97.56 288 ASP A N 1
ATOM 2090 C CA . ASP A 1 288 ? 1.369 13.655 -20.379 1.00 97.56 288 ASP A CA 1
ATOM 2091 C C . ASP A 1 288 ? 0.116 12.792 -20.596 1.00 97.56 288 ASP A C 1
ATOM 2093 O O . ASP A 1 288 ? -0.930 13.049 -20.002 1.00 97.56 288 ASP A O 1
ATOM 2097 N N . ASP A 1 289 ? 0.245 11.734 -21.389 1.00 97.31 289 ASP A N 1
ATOM 2098 C CA . ASP A 1 289 ? -0.798 10.763 -21.727 1.00 97.31 289 ASP A CA 1
ATOM 2099 C C . ASP A 1 289 ? -0.926 9.616 -20.707 1.00 97.31 289 ASP A C 1
ATOM 2101 O O . ASP A 1 289 ? -1.776 8.736 -20.840 1.00 97.31 289 ASP A O 1
ATOM 2105 N N . THR A 1 290 ? -0.098 9.601 -19.659 1.00 98.19 290 THR A N 1
ATOM 2106 C CA . THR A 1 290 ? -0.134 8.540 -18.652 1.00 98.19 290 THR A CA 1
ATOM 2107 C C . THR A 1 290 ? -1.404 8.662 -17.816 1.00 98.19 290 THR A C 1
ATOM 2109 O O . THR A 1 290 ? -1.594 9.647 -17.104 1.00 98.19 290 THR A O 1
ATOM 2112 N N . ILE A 1 291 ? -2.254 7.631 -17.842 1.00 97.88 291 ILE A N 1
ATOM 2113 C CA . ILE A 1 291 ? -3.451 7.542 -16.992 1.00 97.88 291 ILE A CA 1
ATOM 2114 C C . ILE A 1 291 ? -3.043 7.674 -15.522 1.00 97.88 291 ILE A C 1
ATOM 2116 O O . ILE A 1 291 ? -2.212 6.918 -15.041 1.00 97.88 291 ILE A O 1
ATOM 2120 N N . VAL A 1 292 ? -3.649 8.584 -14.769 1.00 97.75 292 VAL A N 1
ATOM 2121 C CA . VAL A 1 292 ? -3.473 8.688 -13.310 1.00 97.75 292 VAL A CA 1
ATOM 2122 C C . VAL A 1 292 ? -4.696 8.125 -12.588 1.00 97.75 292 VAL A C 1
ATOM 2124 O O . VAL A 1 292 ? -4.558 7.414 -11.589 1.00 97.75 292 VAL A O 1
ATOM 2127 N N . CYS A 1 293 ? -5.906 8.378 -13.102 1.00 97.38 293 CYS A N 1
ATOM 2128 C CA . CYS A 1 293 ? -7.145 7.827 -12.556 1.00 97.38 293 CYS A CA 1
ATOM 2129 C C . CYS A 1 293 ? -7.760 6.783 -13.490 1.00 97.38 293 CYS A C 1
ATOM 2131 O O . CYS A 1 293 ? -8.632 7.092 -14.288 1.00 97.38 293 CYS A O 1
ATOM 2133 N N . ARG A 1 294 ? -7.388 5.512 -13.304 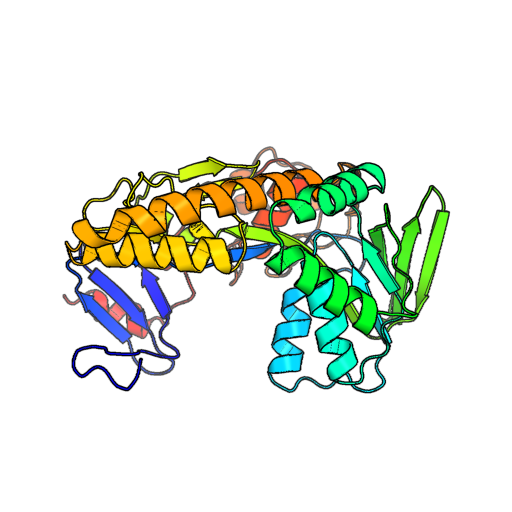1.00 94.38 294 ARG A N 1
ATOM 2134 C CA . ARG A 1 294 ? -7.896 4.373 -14.098 1.00 94.38 294 ARG A CA 1
ATOM 2135 C C . ARG A 1 294 ? -9.412 4.144 -14.087 1.00 94.38 294 ARG A C 1
ATOM 2137 O O . ARG A 1 294 ? -9.889 3.274 -14.796 1.00 94.38 294 ARG A O 1
ATOM 2144 N N . CYS A 1 295 ? -10.137 4.756 -13.153 1.00 95.56 295 CYS A N 1
ATOM 2145 C CA . CYS A 1 295 ? -11.585 4.566 -13.054 1.00 95.56 295 CYS A CA 1
ATOM 2146 C C . CYS A 1 295 ? -12.362 5.575 -13.899 1.00 95.56 295 CYS A C 1
ATOM 2148 O O . CYS A 1 295 ? -13.534 5.349 -14.151 1.00 95.56 295 CYS A O 1
ATOM 2150 N N . GLU A 1 296 ? -11.728 6.694 -14.239 1.00 97.25 296 GLU A N 1
ATOM 2151 C CA . GLU A 1 296 ? -12.339 7.832 -14.931 1.00 97.25 296 GLU A CA 1
ATOM 2152 C C . GLU A 1 296 ? -11.487 8.237 -16.147 1.00 97.25 296 GLU A C 1
ATOM 2154 O O . GLU A 1 296 ? -11.659 9.324 -16.674 1.00 97.25 296 GLU A O 1
ATOM 2159 N N . ASP A 1 297 ? -10.523 7.389 -16.527 1.00 96.75 297 ASP A N 1
ATOM 2160 C CA . ASP A 1 297 ? -9.582 7.555 -17.642 1.00 96.75 297 ASP A CA 1
ATOM 2161 C C . ASP A 1 297 ? -8.840 8.903 -17.704 1.00 96.75 297 ASP A C 1
ATOM 2163 O O . ASP A 1 297 ? -8.395 9.333 -18.761 1.00 96.75 297 ASP A O 1
ATOM 2167 N N . VAL A 1 298 ? -8.630 9.537 -16.545 1.00 98.12 298 VAL A N 1
ATOM 2168 C CA . VAL A 1 298 ? -7.952 10.841 -16.447 1.00 98.12 298 VAL A CA 1
ATOM 2169 C C . VAL A 1 298 ? -6.448 10.682 -16.605 1.00 98.12 298 VAL A C 1
ATOM 2171 O O . VAL A 1 298 ? -5.823 9.954 -15.816 1.00 98.12 298 VAL A O 1
ATOM 2174 N N . VAL A 1 299 ? -5.858 11.415 -17.547 1.00 98.31 299 VAL A N 1
ATOM 2175 C CA . VAL A 1 299 ? -4.412 11.418 -17.806 1.00 98.31 299 VAL A CA 1
ATOM 2176 C C . VAL A 1 299 ? -3.673 12.517 -17.040 1.00 98.31 299 VAL A C 1
ATOM 2178 O O . VAL A 1 299 ? -4.250 13.467 -16.512 1.00 98.31 299 VAL A O 1
ATOM 2181 N N . HIS A 1 300 ? -2.353 12.377 -16.949 1.00 98.25 300 HIS A N 1
ATOM 2182 C CA . HIS A 1 300 ? -1.475 13.271 -16.202 1.00 98.25 300 HIS A CA 1
ATOM 2183 C C . HIS A 1 300 ? -1.558 14.733 -16.674 1.00 98.25 300 HIS A C 1
ATOM 2185 O O . HIS A 1 300 ? -1.588 15.642 -15.842 1.00 98.25 300 HIS A O 1
ATOM 2191 N N . ALA A 1 301 ? -1.637 14.978 -17.987 1.00 97.94 301 ALA A N 1
ATOM 2192 C CA . ALA A 1 301 ? -1.706 16.327 -18.550 1.00 97.94 301 ALA A CA 1
ATOM 2193 C C . ALA A 1 301 ? -2.931 17.117 -18.072 1.00 97.94 301 ALA A C 1
ATOM 2195 O O . ALA A 1 301 ? -2.803 18.311 -17.800 1.00 97.94 301 ALA A O 1
ATOM 2196 N N . GLU A 1 302 ? -4.076 16.450 -17.905 1.00 98.00 302 GLU A N 1
ATOM 2197 C CA . GLU A 1 302 ? -5.308 17.063 -17.400 1.00 98.00 302 GLU A CA 1
ATOM 2198 C C . GLU A 1 302 ? -5.170 17.500 -15.940 1.00 98.00 302 GLU A C 1
ATOM 2200 O O . GLU A 1 302 ? -5.844 18.422 -15.502 1.00 98.00 302 GLU A O 1
ATOM 2205 N N . LEU A 1 303 ? -4.277 16.871 -15.170 1.00 97.44 303 LEU A N 1
ATOM 2206 C CA . LEU A 1 303 ? -4.099 17.188 -13.758 1.00 97.44 303 LEU A CA 1
ATOM 2207 C C . LEU A 1 303 ? -3.171 18.387 -13.529 1.00 97.44 303 LEU A C 1
ATOM 2209 O O . LEU A 1 303 ? -3.454 19.206 -12.659 1.00 97.44 303 LEU A O 1
ATOM 2213 N N . ARG A 1 304 ? -2.095 18.542 -14.312 1.00 92.06 304 ARG A N 1
ATOM 2214 C CA . ARG A 1 304 ? -1.029 19.539 -14.056 1.00 92.06 304 ARG A CA 1
ATOM 2215 C C . ARG A 1 304 ? -1.504 20.994 -13.929 1.00 92.06 304 ARG A C 1
ATOM 2217 O O . ARG A 1 304 ? -0.815 21.789 -13.299 1.00 92.06 304 ARG A O 1
ATOM 2224 N N . GLY A 1 305 ? -2.645 21.349 -14.524 1.00 91.75 305 GLY A N 1
ATOM 2225 C CA . GLY A 1 305 ? -3.208 22.704 -14.478 1.00 91.75 305 GLY A CA 1
ATOM 2226 C C . GLY A 1 305 ? -3.974 23.049 -13.195 1.00 91.75 305 GLY A C 1
ATOM 2227 O O . GLY A 1 305 ? -4.397 24.192 -13.026 1.00 91.75 305 GLY A O 1
ATOM 2228 N N . HIS A 1 306 ? -4.182 22.092 -12.288 1.00 96.81 306 HIS A N 1
ATOM 2229 C CA . HIS A 1 306 ? -4.966 22.312 -11.074 1.00 96.81 306 HIS A CA 1
ATOM 2230 C C . HIS A 1 306 ? -4.088 22.597 -9.852 1.00 96.81 306 HIS A C 1
ATOM 2232 O O . HIS A 1 306 ? -2.943 22.174 -9.765 1.00 96.81 306 HIS A O 1
ATOM 2238 N N . ALA A 1 307 ? -4.644 23.312 -8.871 1.00 94.38 307 ALA A N 1
ATOM 2239 C CA . ALA A 1 307 ? -3.925 23.689 -7.650 1.00 94.38 307 ALA A CA 1
ATOM 2240 C C . ALA A 1 307 ? -4.127 22.708 -6.479 1.00 94.38 307 ALA A C 1
ATOM 2242 O O . ALA A 1 307 ? -3.415 22.781 -5.481 1.00 94.38 307 ALA A O 1
ATOM 2243 N N . SER A 1 308 ? -5.131 21.828 -6.550 1.00 95.12 308 SER A N 1
ATOM 2244 C CA . SER A 1 308 ? -5.508 20.958 -5.432 1.00 95.12 308 SER A CA 1
ATOM 2245 C C . SER A 1 308 ? -6.282 19.723 -5.879 1.00 95.12 308 SER A C 1
ATOM 2247 O O . SER A 1 308 ? -6.896 19.715 -6.950 1.00 95.12 308 SER A O 1
ATOM 2249 N N . TRP A 1 309 ? -6.339 18.722 -4.990 1.00 94.31 309 TRP A N 1
ATOM 2250 C CA . TRP A 1 309 ? -7.187 17.537 -5.147 1.00 94.31 309 TRP A CA 1
ATOM 2251 C C . TRP A 1 309 ? -8.627 17.912 -5.493 1.00 94.31 309 TRP A C 1
ATOM 2253 O O . TRP A 1 309 ? -9.195 17.377 -6.441 1.00 94.31 309 TRP A O 1
ATOM 2263 N N . ARG A 1 310 ? -9.223 18.848 -4.744 1.00 94.50 310 ARG A N 1
ATOM 2264 C CA . ARG A 1 310 ? -10.605 19.284 -4.966 1.00 94.50 310 ARG A CA 1
ATOM 2265 C C . ARG A 1 310 ? -10.812 19.873 -6.359 1.00 94.50 310 ARG A C 1
ATOM 2267 O O . ARG A 1 310 ? -11.809 19.543 -6.995 1.00 94.50 310 ARG A O 1
ATOM 2274 N N . SER A 1 311 ? -9.900 20.734 -6.812 1.00 95.62 311 SER A N 1
ATOM 2275 C CA . SER A 1 311 ? -9.996 21.370 -8.130 1.00 95.62 311 SER A CA 1
ATOM 2276 C C . SER A 1 311 ? -9.899 20.329 -9.246 1.00 95.62 311 SER A C 1
ATOM 2278 O O . SER A 1 311 ? -10.814 20.228 -10.060 1.00 95.62 311 SER A O 1
ATOM 2280 N N . ALA A 1 312 ? -8.876 19.469 -9.195 1.00 95.81 312 ALA A N 1
ATOM 2281 C CA . ALA A 1 312 ? -8.712 18.374 -10.145 1.00 95.81 312 ALA A CA 1
ATOM 2282 C C . ALA A 1 312 ? -9.924 17.433 -10.148 1.00 95.81 312 ALA A C 1
ATOM 2284 O O . ALA A 1 312 ? -10.490 17.147 -11.195 1.00 95.81 312 ALA A O 1
ATOM 2285 N N . LYS A 1 313 ? -10.399 17.014 -8.971 1.00 95.31 313 LYS A N 1
ATOM 2286 C CA . LYS A 1 313 ? -11.571 16.143 -8.837 1.00 95.31 313 LYS A CA 1
ATOM 2287 C C . LYS A 1 313 ? -12.819 16.728 -9.498 1.00 95.31 313 LYS A C 1
ATOM 2289 O O . LYS A 1 313 ? -13.532 15.997 -10.172 1.00 95.31 313 LYS A O 1
ATOM 2294 N N . LEU A 1 314 ? -13.109 18.012 -9.289 1.00 94.94 314 LEU A N 1
ATOM 2295 C CA . LEU A 1 314 ? -14.317 18.643 -9.833 1.00 94.94 314 LEU A CA 1
ATOM 2296 C C . LEU A 1 314 ? -14.234 18.891 -11.343 1.00 94.94 314 LEU A C 1
ATOM 2298 O O . LEU A 1 314 ? -15.271 18.878 -11.998 1.00 94.94 314 LEU A O 1
ATOM 2302 N N . GLN A 1 315 ? -13.034 19.121 -11.880 1.00 96.88 315 GLN A N 1
ATOM 2303 C CA . GLN A 1 315 ? -12.846 19.497 -13.285 1.00 96.88 315 GLN A CA 1
ATOM 2304 C C . GLN A 1 315 ? -12.546 18.301 -14.197 1.00 96.88 315 GLN A C 1
ATOM 2306 O O . GLN A 1 315 ? -12.988 18.300 -15.339 1.00 96.88 315 GLN A O 1
ATOM 2311 N N . THR A 1 316 ? -11.864 17.268 -13.695 1.00 96.94 316 THR A N 1
ATOM 2312 C CA . THR A 1 316 ? -11.464 16.086 -14.486 1.00 96.94 316 THR A CA 1
ATOM 2313 C C . THR A 1 316 ? -12.136 14.800 -14.032 1.00 96.94 316 THR A C 1
ATOM 2315 O O . THR A 1 316 ? -11.955 13.761 -14.647 1.00 96.94 316 THR A O 1
ATOM 2318 N N . ARG A 1 317 ? -12.900 14.833 -12.932 1.00 96.44 317 ARG A N 1
ATOM 2319 C CA . ARG A 1 317 ? -13.483 13.650 -12.273 1.00 96.44 317 ARG A CA 1
ATOM 2320 C C . ARG A 1 317 ? -12.460 12.729 -11.600 1.00 96.44 317 ARG A C 1
ATOM 2322 O O . ARG A 1 317 ? -12.837 11.687 -11.061 1.00 96.44 317 ARG A O 1
ATOM 2329 N N . CYS A 1 318 ? -11.182 13.112 -11.520 1.00 96.12 318 CYS A N 1
ATOM 2330 C CA . CYS A 1 318 ? -10.162 12.325 -10.823 1.00 96.12 318 CYS A CA 1
ATOM 2331 C C . CYS A 1 318 ? -10.600 11.958 -9.390 1.00 96.12 318 CYS A C 1
ATOM 2333 O O . CYS A 1 318 ? -10.948 12.807 -8.568 1.00 96.12 318 CYS A O 1
ATOM 2335 N N . GLY A 1 319 ? -10.611 10.657 -9.087 1.00 94.06 319 GLY A N 1
ATOM 2336 C CA . GLY A 1 319 ? -11.040 10.134 -7.788 1.00 94.06 319 GLY A CA 1
ATOM 2337 C C . GLY A 1 319 ? -12.558 10.063 -7.574 1.00 94.06 319 GLY A C 1
ATOM 2338 O O . GLY A 1 319 ? -12.983 9.861 -6.435 1.00 94.06 319 GLY A O 1
ATOM 2339 N N . MET A 1 320 ? -13.375 10.220 -8.624 1.00 94.44 320 MET A N 1
ATOM 2340 C CA . MET A 1 320 ? -14.839 10.058 -8.565 1.00 94.44 320 MET A CA 1
ATOM 2341 C C . MET A 1 320 ? -15.337 8.652 -8.915 1.00 94.44 320 MET A C 1
ATOM 2343 O O . MET A 1 320 ? -16.477 8.334 -8.583 1.00 94.44 320 MET A O 1
ATOM 2347 N N . GLY A 1 321 ? -14.492 7.802 -9.503 1.00 93.06 321 GLY A N 1
ATOM 2348 C CA . GLY A 1 321 ? -14.893 6.450 -9.890 1.00 93.06 321 GLY A CA 1
ATOM 2349 C C . GLY A 1 321 ? -15.066 5.473 -8.723 1.00 93.06 321 GLY A C 1
ATOM 2350 O O . GLY A 1 321 ? -14.898 5.846 -7.559 1.00 93.06 321 GLY A O 1
ATOM 2351 N N . PRO A 1 322 ? -15.353 4.186 -8.986 1.00 90.88 322 PRO A N 1
ATOM 2352 C CA . PRO A 1 322 ? -15.758 3.226 -7.951 1.00 90.88 322 PRO A CA 1
ATOM 2353 C C . PRO A 1 322 ? -14.748 3.034 -6.810 1.00 90.88 322 PRO A C 1
ATOM 2355 O O . PRO A 1 322 ? -15.129 2.732 -5.680 1.00 90.88 322 PRO A O 1
ATOM 2358 N N . CYS A 1 323 ? -13.453 3.252 -7.067 1.00 91.81 323 CYS A N 1
ATOM 2359 C CA . CYS A 1 323 ? -12.431 3.190 -6.021 1.00 91.81 323 CYS A CA 1
ATOM 2360 C C . CYS A 1 323 ? -12.451 4.392 -5.056 1.00 91.81 323 CYS A C 1
ATOM 2362 O O . CYS A 1 323 ? -11.787 4.330 -4.020 1.00 91.81 323 CYS A O 1
ATOM 2364 N N . GLN A 1 324 ? -13.184 5.464 -5.384 1.00 92.12 324 GLN A N 1
ATOM 2365 C CA . GLN A 1 324 ? -13.297 6.723 -4.635 1.00 92.12 324 GLN A CA 1
ATOM 2366 C C . GLN A 1 324 ? -11.937 7.360 -4.308 1.00 92.12 324 GLN A C 1
ATOM 2368 O O . GLN A 1 324 ? -11.699 7.848 -3.208 1.00 92.12 324 GLN A O 1
ATOM 2373 N N . GLY A 1 325 ? -11.002 7.312 -5.260 1.00 92.69 325 GLY A N 1
ATOM 2374 C CA . GLY A 1 325 ? -9.686 7.935 -5.111 1.00 92.69 325 GLY A CA 1
ATOM 2375 C C . GLY A 1 325 ? -8.667 7.130 -4.303 1.00 92.69 325 GLY A C 1
ATOM 2376 O O . GLY A 1 325 ? -7.555 7.607 -4.107 1.00 92.69 325 GLY A O 1
ATOM 2377 N N . ARG A 1 326 ? -8.969 5.893 -3.882 1.00 91.88 326 ARG A N 1
ATOM 2378 C CA . ARG A 1 326 ? -8.008 5.048 -3.141 1.00 91.88 326 ARG A CA 1
ATOM 2379 C C . ARG A 1 326 ? -6.705 4.783 -3.890 1.00 91.88 326 ARG A C 1
ATOM 2381 O O . ARG A 1 326 ? -5.664 4.659 -3.250 1.00 91.88 326 ARG A O 1
ATOM 2388 N N . ILE A 1 327 ? -6.782 4.677 -5.217 1.00 92.75 327 ILE A N 1
ATOM 2389 C CA . ILE A 1 327 ? -5.626 4.419 -6.082 1.00 92.75 327 ILE A CA 1
ATOM 2390 C C . ILE A 1 327 ? -4.968 5.740 -6.490 1.00 92.75 327 ILE A C 1
ATOM 2392 O O . ILE A 1 327 ? -3.841 6.015 -6.087 1.00 92.75 327 ILE A O 1
ATOM 2396 N N . CYS A 1 328 ? -5.688 6.596 -7.222 1.00 95.50 328 CYS A N 1
ATOM 2397 C CA . CYS A 1 328 ? -5.122 7.842 -7.741 1.00 95.50 328 CYS A CA 1
ATOM 2398 C C . CYS A 1 328 ? -4.781 8.864 -6.648 1.00 95.50 328 CYS A C 1
ATOM 2400 O O . CYS A 1 328 ? -3.844 9.622 -6.836 1.00 95.50 328 CYS A O 1
ATOM 2402 N N . GLY A 1 329 ? -5.449 8.852 -5.489 1.00 94.50 329 GLY A N 1
ATOM 2403 C CA . GLY A 1 329 ? -5.129 9.742 -4.367 1.00 94.50 329 GLY A CA 1
ATOM 2404 C C . GLY A 1 329 ? -3.723 9.520 -3.810 1.00 94.50 329 GLY A C 1
ATOM 2405 O O . GLY A 1 329 ? -3.023 10.478 -3.500 1.00 94.50 329 GLY A O 1
ATOM 2406 N N . GLY A 1 330 ? -3.276 8.260 -3.752 1.00 93.31 330 GLY A N 1
ATOM 2407 C CA . GLY A 1 330 ? -1.901 7.930 -3.376 1.00 93.31 330 GLY A CA 1
ATOM 2408 C C . GLY A 1 330 ? -0.873 8.383 -4.413 1.00 93.31 330 GLY A C 1
ATOM 2409 O O . GLY A 1 330 ? 0.218 8.815 -4.049 1.00 93.31 330 GLY A O 1
ATOM 2410 N N . ALA A 1 331 ? -1.230 8.315 -5.698 1.00 95.25 331 ALA A N 1
ATOM 2411 C CA . ALA A 1 331 ? -0.397 8.818 -6.785 1.00 95.25 331 ALA A CA 1
ATOM 2412 C C . ALA A 1 331 ? -0.299 10.351 -6.759 1.00 95.25 331 ALA A C 1
ATOM 2414 O O . ALA A 1 331 ? 0.801 10.889 -6.785 1.00 95.25 331 ALA A O 1
ATOM 2415 N N . THR A 1 332 ? -1.422 11.065 -6.641 1.00 95.62 332 THR A N 1
ATOM 2416 C CA . THR A 1 332 ? -1.448 12.537 -6.623 1.00 95.62 332 THR A CA 1
ATOM 2417 C C . THR A 1 332 ? -0.778 13.131 -5.389 1.00 95.62 332 THR A C 1
ATOM 2419 O O . THR A 1 332 ? -0.261 14.243 -5.466 1.00 95.62 332 THR A O 1
ATOM 2422 N N . GLU A 1 333 ? -0.734 12.401 -4.268 1.00 94.19 333 GLU A N 1
ATOM 2423 C CA . GLU A 1 333 ? 0.070 12.806 -3.109 1.00 94.19 333 GLU A CA 1
ATOM 2424 C C . GLU A 1 333 ? 1.558 12.869 -3.469 1.00 94.19 333 GLU A C 1
ATOM 2426 O O . GLU A 1 333 ? 2.244 13.808 -3.080 1.00 94.19 333 GLU A O 1
ATOM 2431 N N . VAL A 1 334 ? 2.055 11.908 -4.250 1.00 94.12 334 VAL A N 1
ATOM 2432 C CA . VAL A 1 334 ? 3.462 11.872 -4.671 1.00 94.12 334 VAL A CA 1
ATOM 2433 C C . VAL A 1 334 ? 3.739 12.843 -5.819 1.00 94.12 334 VAL A C 1
ATOM 2435 O O . VAL A 1 334 ? 4.751 13.533 -5.782 1.00 94.12 334 VAL A O 1
ATOM 2438 N N . LEU A 1 335 ? 2.851 12.915 -6.814 1.00 94.94 335 LEU A N 1
ATOM 2439 C CA . LEU A 1 335 ? 3.029 13.769 -7.995 1.00 94.94 335 LEU A CA 1
ATOM 2440 C C . LEU A 1 335 ? 2.877 15.264 -7.669 1.00 94.94 335 LEU A C 1
ATOM 2442 O O . LEU A 1 335 ? 3.607 16.088 -8.212 1.00 94.94 335 LEU A O 1
ATOM 2446 N N . TYR A 1 336 ? 1.934 15.619 -6.790 1.00 95.06 336 TYR A N 1
ATOM 2447 C CA . TYR A 1 336 ? 1.509 17.010 -6.586 1.00 95.06 336 TYR A CA 1
ATOM 2448 C C . TYR A 1 336 ? 1.410 17.442 -5.119 1.00 95.06 336 TYR A C 1
ATOM 2450 O O . TYR A 1 336 ? 1.075 18.592 -4.839 1.00 95.06 336 TYR A O 1
ATOM 2458 N N . GLY A 1 337 ? 1.633 16.538 -4.159 1.00 92.75 337 GLY A N 1
ATOM 2459 C CA . GLY A 1 337 ? 1.385 16.821 -2.741 1.00 92.75 337 GLY A CA 1
ATOM 2460 C C . GLY A 1 337 ? -0.101 16.907 -2.378 1.00 92.75 337 GLY A C 1
ATOM 2461 O O . GLY A 1 337 ? -0.444 17.356 -1.286 1.00 92.75 337 GLY A O 1
ATOM 2462 N N . TRP A 1 338 ? -1.003 16.497 -3.274 1.00 93.12 338 TRP A N 1
ATOM 2463 C CA . TRP A 1 338 ? -2.443 16.581 -3.046 1.00 93.12 338 TRP A CA 1
ATOM 2464 C C . TRP A 1 338 ? -2.959 15.408 -2.231 1.00 93.12 338 TRP A C 1
ATOM 2466 O O . TRP A 1 338 ? -2.617 14.256 -2.489 1.00 93.12 338 TRP A O 1
ATOM 2476 N N . ARG A 1 339 ? -3.871 15.690 -1.302 1.00 84.44 339 ARG A N 1
ATOM 2477 C CA . ARG A 1 339 ? -4.521 14.669 -0.481 1.00 84.44 339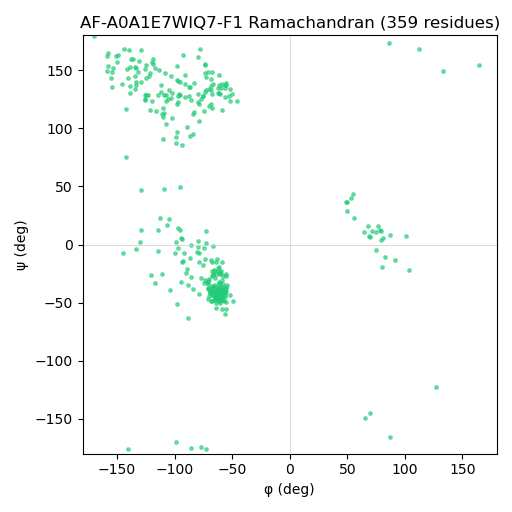 ARG A CA 1
ATOM 2478 C C . ARG A 1 339 ? -6.032 14.732 -0.660 1.00 84.44 339 ARG A C 1
ATOM 2480 O O . ARG A 1 339 ? -6.566 15.824 -0.817 1.00 84.44 339 ARG A O 1
ATOM 2487 N N . PRO A 1 340 ? -6.739 13.592 -0.623 1.00 82.44 340 PRO A N 1
ATOM 2488 C CA . PRO A 1 340 ? -8.189 13.609 -0.538 1.00 82.44 340 PRO A CA 1
ATOM 2489 C C . PRO A 1 340 ? -8.661 14.342 0.725 1.00 82.44 340 PRO A C 1
ATOM 2491 O O . PRO A 1 340 ? -8.399 13.897 1.838 1.00 82.44 340 PRO A O 1
ATOM 2494 N N . ASP A 1 341 ? -9.366 15.459 0.538 1.00 73.19 341 ASP A N 1
ATOM 2495 C CA . ASP A 1 341 ? -9.744 16.371 1.633 1.00 73.19 341 ASP A CA 1
ATOM 2496 C C . ASP A 1 341 ? -10.900 15.853 2.508 1.00 73.19 341 ASP A C 1
ATOM 2498 O O . ASP A 1 341 ? -11.128 16.358 3.604 1.00 73.19 341 ASP A O 1
ATOM 2502 N N . ALA A 1 342 ? -11.673 14.879 2.018 1.00 76.44 342 ALA A N 1
ATOM 2503 C CA . ALA A 1 342 ? -12.835 14.347 2.723 1.00 76.44 342 ALA A CA 1
ATOM 2504 C C . ALA A 1 342 ? -13.164 12.916 2.291 1.00 76.44 342 ALA A C 1
ATOM 2506 O O . ALA A 1 342 ? -13.107 12.581 1.102 1.00 76.44 342 ALA A O 1
ATOM 2507 N N . VAL A 1 343 ? -13.601 12.106 3.254 1.00 84.19 343 VAL A N 1
ATOM 2508 C CA . VAL A 1 343 ? -14.250 10.816 2.997 1.00 84.19 343 VAL A CA 1
ATOM 2509 C C . VAL A 1 343 ? -15.741 11.057 2.808 1.00 84.19 343 VAL A C 1
ATOM 2511 O O . VAL A 1 343 ? -16.354 11.810 3.561 1.00 84.19 343 VAL A O 1
ATOM 2514 N N . ARG A 1 344 ? -16.334 10.426 1.792 1.00 85.12 344 ARG A N 1
ATOM 2515 C CA . ARG A 1 344 ? -17.786 10.430 1.590 1.00 85.12 344 ARG A CA 1
ATOM 2516 C C . ARG A 1 344 ? -18.379 9.103 2.034 1.00 85.12 344 ARG A C 1
ATOM 2518 O O . ARG A 1 344 ? -17.741 8.066 1.863 1.00 85.12 344 ARG A O 1
ATOM 2525 N N . MET A 1 345 ? -19.586 9.168 2.589 1.00 88.12 345 MET A N 1
ATOM 2526 C CA . MET A 1 345 ? -20.372 7.984 2.919 1.00 88.12 345 MET A CA 1
ATOM 2527 C C . MET A 1 345 ? -21.273 7.597 1.739 1.00 88.12 345 MET A C 1
ATOM 2529 O O . MET A 1 345 ? -21.751 8.495 1.040 1.00 88.12 345 MET A O 1
ATOM 2533 N N . PRO A 1 346 ? -21.523 6.295 1.524 1.00 91.88 346 PRO A N 1
ATOM 2534 C CA . PRO A 1 346 ? -20.857 5.161 2.174 1.00 91.88 346 PRO A CA 1
ATOM 2535 C C . PRO A 1 346 ? -19.380 5.061 1.749 1.00 91.88 346 PRO A C 1
ATOM 2537 O O . PRO A 1 346 ? -19.025 5.402 0.620 1.00 91.88 346 PRO A O 1
ATOM 2540 N N . ILE A 1 347 ? -18.499 4.582 2.637 1.00 91.62 347 ILE A N 1
ATOM 2541 C CA . ILE A 1 347 ? -17.056 4.519 2.344 1.00 91.62 347 ILE A CA 1
ATOM 2542 C C . ILE A 1 347 ? -16.754 3.540 1.211 1.00 91.62 347 ILE A C 1
ATOM 2544 O O . ILE A 1 347 ? -15.722 3.656 0.560 1.00 91.62 347 ILE A O 1
ATOM 2548 N N . ALA A 1 348 ? -17.635 2.583 0.941 1.00 88.38 348 ALA A N 1
ATOM 2549 C CA . ALA A 1 348 ? -17.546 1.661 -0.180 1.00 88.38 348 ALA A CA 1
ATOM 2550 C C . ALA A 1 348 ? -18.880 1.613 -0.936 1.00 88.38 348 ALA A C 1
ATOM 2552 O O . ALA A 1 348 ? -19.909 1.925 -0.339 1.00 88.38 348 ALA A O 1
ATOM 2553 N N . PRO A 1 349 ? -18.887 1.190 -2.216 1.00 89.12 349 PRO A N 1
ATOM 2554 C CA . PRO A 1 349 ? -20.130 1.002 -2.953 1.00 89.12 349 PRO A CA 1
ATOM 2555 C C . PRO A 1 349 ? -21.103 0.109 -2.175 1.00 89.12 349 PRO A C 1
ATOM 2557 O O . PRO A 1 349 ? -20.727 -0.990 -1.750 1.00 89.12 349 PRO A O 1
ATOM 2560 N N . ALA A 1 350 ? -22.321 0.613 -2.000 1.00 90.31 350 ALA A N 1
ATOM 2561 C CA . ALA A 1 350 ? -23.433 -0.041 -1.326 1.00 90.31 350 ALA A CA 1
ATOM 2562 C C . ALA A 1 350 ? -24.578 -0.253 -2.320 1.00 90.31 350 ALA A C 1
ATOM 2564 O O . ALA A 1 350 ? -24.721 0.514 -3.278 1.00 90.31 350 ALA A O 1
ATOM 2565 N N . ARG A 1 351 ? -25.388 -1.287 -2.100 1.00 91.19 351 ARG A N 1
ATOM 2566 C CA . ARG A 1 351 ? -26.628 -1.469 -2.857 1.00 91.19 351 ARG A CA 1
ATOM 2567 C C . ARG A 1 351 ? -27.646 -0.414 -2.423 1.00 91.19 351 ARG A C 1
ATOM 2569 O O . ARG A 1 351 ? -27.665 0.003 -1.268 1.00 91.19 351 ARG A O 1
ATOM 2576 N N . ILE A 1 352 ? -28.507 0.003 -3.347 1.00 90.50 352 ILE A N 1
ATOM 2577 C CA . ILE A 1 352 ? -29.567 0.977 -3.047 1.00 90.50 352 ILE A CA 1
ATOM 2578 C C . ILE A 1 352 ? -30.532 0.413 -1.994 1.00 90.50 352 ILE A C 1
ATOM 2580 O O . ILE A 1 352 ? -30.886 1.127 -1.062 1.00 90.50 352 ILE A O 1
ATOM 2584 N N . ASP A 1 353 ? -30.885 -0.874 -2.095 1.00 88.94 353 ASP A N 1
ATOM 2585 C CA . ASP A 1 353 ? -31.761 -1.563 -1.133 1.00 88.94 353 ASP A CA 1
ATOM 2586 C C . ASP A 1 353 ? -31.257 -1.466 0.316 1.00 88.94 353 ASP A C 1
ATOM 2588 O O . ASP A 1 353 ? -32.025 -1.239 1.244 1.00 88.94 353 ASP A O 1
ATOM 2592 N N . THR A 1 354 ? -29.942 -1.552 0.485 1.00 88.38 354 THR A N 1
ATOM 2593 C CA . THR A 1 354 ? -29.245 -1.517 1.763 1.00 88.38 354 THR A CA 1
ATOM 2594 C C . THR A 1 354 ? -29.369 -0.140 2.394 1.00 88.38 354 THR A C 1
ATOM 2596 O O . THR A 1 354 ? -29.609 -0.041 3.590 1.00 88.38 354 THR A O 1
ATOM 2599 N N . LEU A 1 355 ? -29.250 0.920 1.591 1.00 86.69 355 LEU A N 1
ATOM 2600 C CA . LEU A 1 355 ? -29.382 2.293 2.074 1.00 86.69 355 LEU A CA 1
ATOM 2601 C C . LEU A 1 355 ? -30.832 2.630 2.446 1.00 86.69 355 LEU A C 1
ATOM 2603 O O . LEU A 1 355 ? -31.045 3.314 3.446 1.00 86.69 355 LEU A O 1
ATOM 2607 N N . ILE A 1 356 ? -31.809 2.126 1.681 1.00 85.06 356 ILE A N 1
ATOM 2608 C CA . ILE A 1 356 ? -33.242 2.314 1.963 1.00 85.06 356 ILE A CA 1
ATOM 2609 C C . ILE A 1 356 ? -33.623 1.640 3.282 1.00 85.06 356 ILE A C 1
ATOM 2611 O O . ILE A 1 356 ? -34.241 2.281 4.122 1.00 85.06 356 ILE A O 1
ATOM 2615 N N . ALA A 1 357 ? -33.196 0.393 3.504 1.00 73.00 357 ALA A N 1
ATOM 2616 C CA . ALA A 1 357 ? -33.535 -0.360 4.714 1.00 73.00 357 ALA A CA 1
ATOM 2617 C C . ALA A 1 357 ? -33.063 0.313 6.019 1.00 73.00 357 ALA A C 1
ATOM 2619 O O . ALA A 1 357 ? -33.610 0.053 7.085 1.00 73.00 357 ALA A O 1
ATOM 2620 N N . THR A 1 358 ? -32.057 1.188 5.948 1.00 64.81 358 THR A N 1
ATOM 2621 C CA . THR A 1 358 ? -31.578 1.988 7.088 1.00 64.81 358 THR A CA 1
ATOM 2622 C C . THR A 1 358 ? -32.303 3.304 7.318 1.00 64.81 358 THR A C 1
ATOM 2624 O O . THR A 1 358 ? -32.062 3.928 8.345 1.00 64.81 358 THR A O 1
ATOM 2627 N N . ALA A 1 359 ? -33.131 3.764 6.379 1.00 58.00 359 ALA A N 1
ATOM 2628 C CA . ALA A 1 359 ? -33.870 5.016 6.527 1.00 58.00 359 ALA A CA 1
ATOM 2629 C C . ALA A 1 359 ? -35.115 4.873 7.426 1.00 58.00 359 ALA A C 1
ATOM 2631 O O . ALA A 1 359 ? -35.642 5.884 7.882 1.00 58.00 359 ALA A O 1
ATOM 2632 N N . ASP A 1 360 ? -35.547 3.635 7.694 1.00 47.50 360 ASP A N 1
ATOM 2633 C CA . ASP A 1 360 ? -36.763 3.300 8.447 1.00 47.50 360 ASP A CA 1
ATOM 2634 C C . ASP A 1 360 ? -36.514 2.982 9.944 1.00 47.50 360 ASP A C 1
ATOM 2636 O O . ASP A 1 360 ? -37.398 2.431 10.605 1.00 47.50 360 ASP A O 1
ATOM 2640 N N . VAL A 1 361 ? -35.330 3.306 10.489 1.00 46.03 361 VAL A N 1
ATOM 2641 C CA . VAL A 1 361 ? -34.951 3.061 11.903 1.00 46.03 361 VAL A CA 1
ATOM 2642 C C . VAL A 1 361 ? -34.699 4.353 12.666 1.00 46.03 361 VAL A C 1
ATOM 2644 O O . VAL A 1 361 ? -33.926 5.198 12.159 1.00 46.03 361 VAL A O 1
#

Solvent-accessible surface area (backbone atoms only — not comparable to full-atom values): 19395 Å² total; per-residue (Å²): 113,94,86,47,96,90,56,87,84,73,76,79,55,43,77,32,47,64,88,48,93,52,34,35,34,32,34,45,95,87,52,62,52,75,48,75,45,84,55,47,79,46,64,72,29,58,42,73,26,50,71,49,23,36,48,57,82,31,50,42,43,43,40,27,68,52,49,44,52,42,42,75,73,64,49,90,39,59,80,34,34,28,35,32,34,32,32,53,74,60,49,54,58,31,52,49,54,42,40,77,53,42,23,41,62,67,34,37,29,29,43,36,42,65,72,35,51,51,53,43,57,65,51,27,72,87,37,59,73,58,38,54,52,50,51,52,48,50,63,68,48,59,92,47,47,74,40,57,41,12,40,78,51,33,40,42,57,88,84,38,36,48,29,37,34,31,41,43,89,94,40,78,47,76,46,77,22,51,30,36,24,38,24,62,41,74,39,45,44,48,55,69,46,53,69,70,64,35,47,68,43,80,52,95,92,36,72,20,47,44,57,51,99,51,18,36,37,76,39,88,55,33,22,47,18,23,27,23,55,39,77,46,57,69,70,30,24,52,33,32,41,51,35,27,51,29,49,69,68,70,44,58,91,72,36,62,70,41,53,58,51,34,56,56,32,50,57,50,20,53,46,49,51,64,31,46,50,81,61,74,70,66,46,66,38,50,42,58,80,21,55,50,21,84,70,58,70,28,30,38,54,78,44,73,83,44,92,40,43,70,52,30,26,75,75,58,40,44,44,69,32,90,70,59,24,64,56,34,34,52,27,36,35,61,60,71,67,27,56,80,90,71,76,59,84,56,67,43,93,72,60,68,68,53,59,55,68,60,72,81,111

Mean predicted aligned error: 4.22 Å

InterPro domains:
  IPR023753 FAD/NAD(P)-binding domain [PF07992] (5-235)
  IPR036188 FAD/NAD(P)-binding domain superfamily [G3DSA:3.50.50.60] (30-244)
  IPR036188 FAD/NAD(P)-binding domain superfamily [G3DSA:3.50.50.60] (49-185)
  IPR036188 FAD/NAD(P)-binding domain superfamily [SSF51905] (33-251)
  IPR041854 BFD-like [2Fe-2S]-binding domain superfamily [G3DSA:1.10.10.1100] (278-338)
  IPR051691 Metabolic Enzymes: Cyanogenesis, Opine Oxidation, G-3-P Dehydrogenation [PTHR42949] (3-353)

Sequence (361 aa):
MQAATNVSFLAQTRVLYSPAPGQLQVQTADTADTLHFNHLVIATGARERLLPFPGWTLPGVTGAGGLQALVKGGYPVAGKRVVVAGSGPLLLAVAATLRERGAEIVAIVEQAPLPALARFAAGLVATPSKAMQALRLLAQLRGIAYLRHSHVVAAHGNGVLDSVTVQRGGRQQTFDCDYLACGYGLLPNLELAQALGCATGAANGQTVVQTGSWQQTSIPGVYCAGEGTGIGGVDLALVEGRIAGLAASGQTQHMQAALDERARWKKFAARLARAFALRPELATLAADDTIVCRCEDVVHAELRGHASWRSAKLQTRCGMGPCQGRICGGATEVLYGWRPDAVRMPIAPARIDTLIATADV

Foldseek 3Di:
DVPDPPDDDDPQKDFFFAPDPQWTWIDHPPDIDIDGHLFAEAAVAWAFADAFFACCPFAQRDALVGVLVCVVVPNQQAPFEEEEEAAFCSSLVSVLSSVVRRHHDAAYYHLFAPVLVVLLLVCCVLPVVVNVVVVVSCVSCPPHHYQYNKGWLYFDDDRATQWTWMDHPNDIDIDGGRHYHYTHDIAAPCQHVVSVVWDWDDDLRHIAGDADLLQDTPDPSYGYFACNRHDQDDQLRVLSVVSVVCVSVVVCVPNPVSSVSNVSSVVSRNSRSRSSPHDLVSLVSFDQCTQLAPQQRDGPVLQPPDQEPVRSCVRRVRLVGQQNNSHSQSNCCSNPVYHDPHRDGSNHDDDPVSVVVVVVD

Secondary structure (DSSP, 8-state):
-TT-TT----TT-EEEE-SSTTEEEEE-SS-EEEEE-SSEEE---EEE-----TTTTSTTEE-HHHHHHHHHTT---TT-EEEEEEESTHHHHHHHHHHHTT-EEEEEEE-S-HHHHHHHHHHGGG-HHHHHHHHHHHHHTTTSEEE-SEEEEEEE-SSS--EEEEEETTEEEEEE-SEEEEEE-EEE--HHHHHTT--EEEETTEEEE---TTSB-SSTTEEE-GGGG----HHHHHHHHHHHHHHHTT-GGG-HHHHHHHHHHHHHHHHHHHHTPPPGGGGG---TT-EEETTTTEEHHHHTT-SSHHHHHHHH-TT-STTTTTTHHHHHHHHH------PPSSSS---HHHHHHTTT-

Radius of gyration: 21.4 Å; Cα contacts (8 Å, |Δi|>4): 705; chains: 1; bounding box: 60×46×62 Å